Protein 2VPA (pdb70)

CATH classification: 2.30.110.10

Radius of gyration: 23.31 Å; Cα contacts (8 Å, |Δi|>4): 378; chains: 1; bounding box: 65×48×54 Å

Foldseek 3Di:
DVVLVVVVVVPPVPDDDDDDVVDDPDPPQWDDPVVVVVLQQPDFKKWKWFWDQDPVRDTDIDIDIFTWHDDVVQQWIKTWDPDDDDGGPDDDQKGKMKMKGKDWAAFADEPPVVLTDTWMKMKIFIFIKHWDDDPVQQVRVQVRVCSVVPPDHAVPNHNHQDPVNRVVITMMIGRTDDMIIGGDGDLHTDYDPSDDTDDPVRND

Secondary structure (DSSP, 8-state):
-HHHHHHHH--TTTS-----TTS---STTB--HHHHHHHHHH--EEEEEEEEE-TTS-EEEEEEEEE-EEETTTTEEEEE-----SSBSS-SSEEEEEEEEEEEEEEE--SSGGG-EEEEEEEEEEEEEEE--HHHHHHHHHHHHHHHSTT--BTTTBPPPPHHHHHT--EEEEEEEEEEEEEE--SS----TTSPPPPHHHH-

Sequence (204 aa):
SYYHHHHHHLSDFYDPRERDPSVSRRRPQNRQSDEEWIRELLLLRGTIARVATLWQGEDGAAFPFITPLAYAYRPEQGDLVYHTNVVGRLRAANNAGQQGHPATLEVSEIGQFLPSNSPLELSVQYYRSVMVFGTARVVLAGEDARAALTTLSERRVFPGLKVGETTRPISEDDLKRTSVYSLSSIDDRWSGKENWAEQAIQEEEDWPALGPEEWLG

Organism: Deinococcus radiodurans (strain ATCC 13939 / DSM 20539 / JCM 16871 / CCUG 27074 / LMG 4051 / NBRC 15346 / NCIMB 9279 / VKM B-1422 / R1) (NCBI:txid243230)

Solvent-accessible surface area: 14382 Å² total; per-residue (Å²): 73,154,170,89,101,75,122,143,134,151,112,133,167,178,79,138,186,168,148,80,109,98,96,50,199,117,100,150,61,110,31,33,97,108,49,4,86,81,0,1,53,123,15,58,91,0,108,9,28,17,78,10,86,18,194,127,44,55,51,94,79,51,127,26,81,17,33,0,1,14,29,48,172,108,25,5,0,0,5,80,24,96,74,94,22,210,116,71,27,62,96,72,186,18,13,76,6,42,0,44,3,38,45,115,17,127,164,16,27,11,24,24,96,166,62,99,53,43,20,49,52,29,0,98,0,58,8,63,0,104,86,17,79,33,125,92,3,50,53,0,18,33,44,7,33,48,77,36,122,119,67,37,104,36,45,156,83,49,156,91,26,43,96,93,25,20,165,144,36,35,2,16,0,0,48,40,98,147,57,31,0,83,46,70,83,34,164,101,6,121,56,73,148,41,165,104,90,42,27,123,136,142,94,108

InterPro domains:
  IPR012349 FMN-binding split barrel [G3DSA:2.30.110.10] (1-195)
  IPR024747 Pyridoxamine 5'-phosphate oxidase-related [PF12900] (25-173)

B-factor: mean 13.14, std 7.68, range [4.32, 51.97]

Nearest PDB structures (foldseek):
  2vpa-assembly1_A  TM=1.005E+00  e=1.121E-39  Deinococcus radiodurans
  2x1k-assembly1_A-2  TM=9.546E-01  e=5.172E-38  Deinococcus radiodurans
  2x1j-assembly1_A-2  TM=9.544E-01  e=9.975E-38  Deinococcus radiodurans
  4ybn-assembly1_B  TM=8.171E-01  e=4.650E-10  Mycolicibacterium smegmatis MC2 155
  2fur-assembly1_B  TM=8.266E-01  e=1.241E-08  Thermoplasma acidophilum

Structure (mmCIF, N/CA/C/O backbone):
data_2VPA
#
_entry.id   2VPA
#
_cell.length_a   100.037
_cell.length_b   38.951
_cell.length_c   59.897
_cell.angle_alpha   90.00
_cell.angle_beta   114.36
_cell.angle_gamma   90.00
#
_symmetry.space_group_name_H-M   'C 1 2 1'
#
loop_
_entity.id
_entity.type
_entity.pdbx_description
1 polymer 'NIMA-RELATED PROTEIN'
2 non-polymer 'ACETATE ION'
3 non-polymer 'PYRUVIC ACID'
4 water wa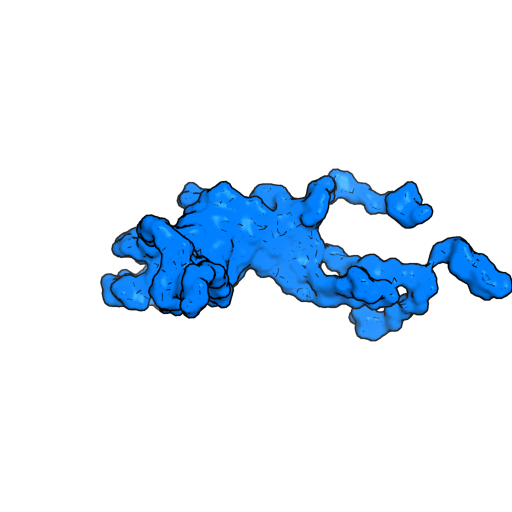ter
#
loop_
_atom_site.group_PDB
_atom_site.id
_atom_site.type_symbol
_atom_site.label_atom_id
_atom_site.label_alt_id
_atom_site.label_comp_id
_atom_site.label_asym_id
_atom_site.label_entity_id
_atom_site.label_seq_id
_atom_site.pdbx_PDB_ins_code
_atom_site.Cartn_x
_atom_site.Cartn_y
_atom_site.Cartn_z
_atom_site.occupancy
_atom_site.B_iso_or_equiv
_atom_site.auth_seq_id
_atom_site.auth_comp_id
_atom_site.auth_asym_id
_atom_site.auth_atom_id
_atom_site.pdbx_PDB_model_num
ATOM 1 N N . SER A 1 2 ? 33.756 28.954 -15.791 1.00 9.81 -19 SER A N 1
ATOM 2 C CA . SER A 1 2 ? 35.025 28.190 -15.610 1.00 9.58 -19 SER A CA 1
ATOM 3 C C . SER A 1 2 ? 36.121 28.779 -16.450 1.00 9.21 -19 SER A C 1
ATOM 4 O O . SER A 1 2 ? 35.852 29.343 -17.514 1.00 9.22 -19 SER A O 1
ATOM 7 N N . TYR A 1 3 ? 37.366 28.594 -16.006 1.00 8.31 -18 TYR A N 1
ATOM 8 C CA . TYR A 1 3 ? 38.517 28.976 -16.791 1.00 7.89 -18 TYR A CA 1
ATOM 9 C C . TYR A 1 3 ? 38.494 28.361 -18.187 1.00 8.86 -18 TYR A C 1
ATOM 10 O O . TYR A 1 3 ? 38.701 29.044 -19.176 1.00 8.42 -18 TYR A O 1
ATOM 19 N N . TYR A 1 4 ? 38.259 27.045 -18.270 1.00 9.24 -17 TYR A N 1
ATOM 20 C CA . TYR A 1 4 ? 38.380 26.393 -19.567 1.00 9.90 -17 TYR A CA 1
ATOM 21 C C . TYR A 1 4 ? 37.430 27.012 -20.572 1.00 10.86 -17 TYR A C 1
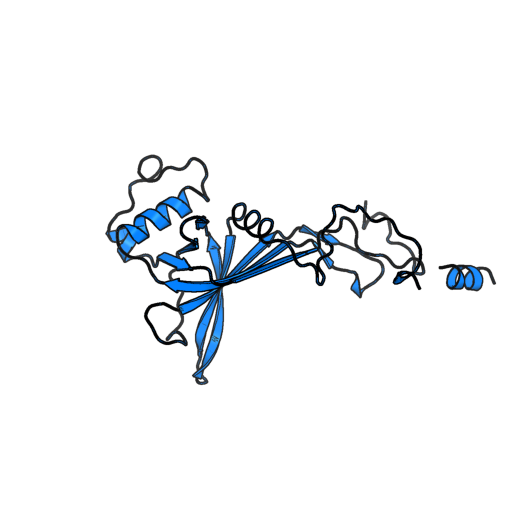ATOM 22 O O . TYR A 1 4 ? 37.797 27.303 -21.744 1.00 10.84 -17 TYR A O 1
ATOM 31 N N . HIS A 1 5 ? 36.182 27.234 -20.171 1.00 10.04 -16 HIS A N 1
ATOM 32 C CA . HIS A 1 5 ? 35.220 27.797 -21.102 1.00 10.25 -16 HIS A CA 1
ATOM 33 C C . HIS A 1 5 ? 35.584 29.242 -21.493 1.00 9.96 -16 HIS A C 1
ATOM 34 O O . HIS A 1 5 ? 35.520 29.656 -22.663 1.00 11.22 -16 HIS A O 1
ATOM 41 N N . HIS A 1 6 ? 35.937 30.031 -20.496 1.00 9.37 -15 HIS A N 1
ATOM 42 C CA . HIS A 1 6 ? 36.396 31.421 -20.694 1.00 9.57 -15 HIS A CA 1
ATOM 43 C C . HIS A 1 6 ? 37.572 31.510 -21.670 1.00 9.97 -15 HIS A C 1
ATOM 44 O O . HIS A 1 6 ? 37.567 32.334 -22.571 1.00 10.10 -15 HIS A O 1
ATOM 51 N N . HIS A 1 7 ? 38.583 30.667 -21.479 1.00 9.75 -14 HIS A N 1
ATOM 52 C CA . HIS A 1 7 ? 39.774 30.691 -22.310 1.00 10.47 -14 HIS A CA 1
ATOM 53 C C . HIS A 1 7 ? 39.456 30.252 -23.753 1.00 11.66 -14 HIS A C 1
ATOM 54 O O . HIS A 1 7 ? 39.915 30.872 -24.707 1.00 13.01 -14 HIS A O 1
ATOM 61 N N . HIS A 1 8 ? 38.602 29.263 -23.892 1.00 12.16 -13 HIS A N 1
ATOM 62 C CA . HIS A 1 8 ? 38.160 28.832 -25.214 1.00 14.04 -13 HIS A CA 1
ATOM 63 C C . HIS A 1 8 ? 37.414 29.949 -25.925 1.00 15.23 -13 HIS A C 1
ATOM 64 O O . HIS A 1 8 ? 37.640 30.188 -27.106 1.00 17.28 -13 HIS A O 1
ATOM 71 N N . HIS A 1 9 ? 36.615 30.727 -25.204 1.00 17.62 -12 HIS A N 1
ATOM 72 C CA . HIS A 1 9 ? 35.873 31.847 -25.798 1.00 17.71 -12 HIS A CA 1
ATOM 73 C C . HIS A 1 9 ? 36.820 32.949 -26.260 1.00 18.40 -12 HIS A C 1
ATOM 74 O O . HIS A 1 9 ? 36.656 33.541 -27.310 1.00 19.20 -12 HIS A O 1
ATOM 81 N N . HIS A 1 10 ? 37.811 33.269 -25.448 1.00 16.68 -11 HIS A N 1
ATOM 82 C CA . HIS A 1 10 ? 38.796 34.288 -25.830 1.00 17.69 -11 HIS A CA 1
ATOM 83 C C . HIS A 1 10 ? 39.686 33.860 -26.985 1.00 18.98 -11 HIS A C 1
ATOM 84 O O . HIS A 1 10 ? 40.082 34.703 -27.807 1.00 21.04 -11 HIS A O 1
ATOM 91 N N . LEU A 1 11 ? 39.986 32.562 -27.076 1.00 19.46 -10 LEU A N 1
ATOM 92 C CA . LEU A 1 11 ? 40.730 32.025 -28.237 1.00 20.47 -10 LEU A CA 1
ATOM 93 C C . LEU A 1 11 ? 39.872 32.062 -29.498 1.00 22.68 -10 LEU A C 1
ATOM 94 O O . LEU A 1 11 ? 38.619 32.005 -29.431 1.00 25.01 -10 LEU A O 1
ATOM 99 N N . SER A 1 23 ? 37.440 20.314 -10.549 1.00 26.07 2 SER A N 1
ATOM 100 C CA . SER A 1 23 ? 35.929 20.126 -10.395 1.00 25.72 2 SER A CA 1
ATOM 101 C C . SER A 1 23 ? 35.435 20.869 -9.132 1.00 26.05 2 SER A C 1
ATOM 102 O O . SER A 1 23 ? 36.120 20.945 -8.087 1.00 26.18 2 SER A O 1
ATOM 105 N N . ASP A 1 24 ? 34.277 21.504 -9.287 1.00 24.26 3 ASP A N 1
ATOM 106 C CA . ASP A 1 24 ? 33.777 22.476 -8.321 1.00 21.99 3 ASP A CA 1
ATOM 107 C C . ASP A 1 24 ? 33.595 21.850 -6.949 0.20 19.69 3 ASP A C 1
ATOM 108 O O . ASP A 1 24 ? 33.656 22.544 -5.938 0.50 17.87 3 ASP A O 1
ATOM 113 N N . PHE A 1 25 ? 33.393 20.534 -6.926 1.00 17.22 4 PHE A N 1
ATOM 114 C CA . PHE A 1 25 ? 33.057 19.839 -5.738 1.00 16.44 4 PHE A CA 1
ATOM 115 C C . PHE A 1 25 ? 34.278 19.949 -4.854 1.00 12.58 4 PHE A C 1
ATOM 116 O O . PHE A 1 25 ? 34.039 19.898 -3.694 0.75 13.85 4 PHE A O 1
ATOM 124 N N . TYR A 1 26 ? 35.526 19.986 -5.413 1.00 14.25 5 TYR A N 1
ATOM 125 C CA . TYR A 1 26 ? 36.793 19.965 -4.564 1.00 11.88 5 TYR A CA 1
ATOM 126 C C . TYR A 1 26 ? 37.465 21.314 -4.352 1.00 9.92 5 TYR A C 1
ATOM 127 O O . TYR A 1 26 ? 38.387 21.419 -3.558 1.00 9.49 5 TYR A O 1
ATOM 136 N N . ASP A 1 27 ? 36.984 22.336 -5.035 1.00 9.42 6 ASP A N 1
ATOM 137 C CA . ASP A 1 27 ? 37.568 23.666 -5.013 1.00 9.80 6 ASP A CA 1
ATOM 138 C C . ASP A 1 27 ? 36.946 24.500 -3.886 1.00 8.64 6 ASP A C 1
ATOM 139 O O . ASP A 1 27 ? 35.993 24.098 -3.233 1.00 8.63 6 ASP A O 1
ATOM 144 N N . PRO A 1 28 ? 37.517 25.674 -3.624 1.00 8.39 7 PRO A N 1
ATOM 145 C CA . PRO A 1 28 ? 37.080 26.436 -2.453 1.00 7.83 7 PRO A CA 1
ATOM 146 C C . PRO A 1 28 ? 35.622 26.814 -2.426 1.00 8.03 7 PRO A C 1
ATOM 147 O O . PRO A 1 28 ? 34.996 27.104 -3.442 1.00 9.98 7 PRO A O 1
ATOM 151 N N . ARG A 1 29 ? 35.056 26.787 -1.231 1.00 7.30 8 AR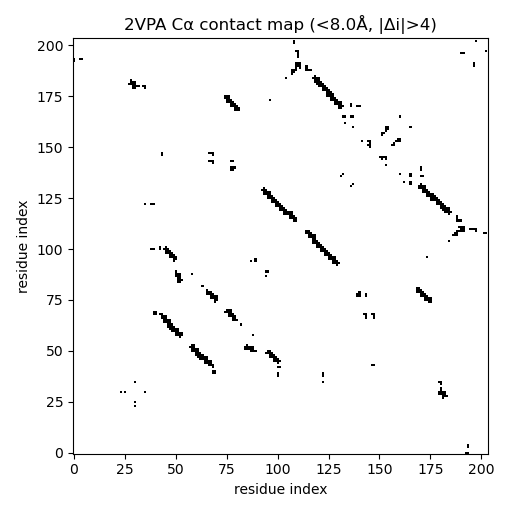G A N 1
ATOM 152 C CA . ARG A 1 29 ? 33.674 27.177 -0.953 1.00 8.52 8 ARG A CA 1
ATOM 153 C C . ARG A 1 29 ? 33.650 27.773 0.444 1.00 8.28 8 ARG A C 1
ATOM 154 O O . ARG A 1 29 ? 34.577 27.681 1.173 1.00 10.27 8 ARG A O 1
ATOM 162 N N . GLU A 1 30 ? 32.552 28.370 0.836 1.00 9.60 9 GLU A N 1
ATOM 163 C CA . GLU A 1 30 ? 32.282 28.796 2.212 1.00 9.68 9 GLU A CA 1
ATOM 164 C C . GLU A 1 30 ? 31.325 27.869 2.874 1.00 9.64 9 GLU A C 1
ATOM 165 O O . GLU A 1 30 ? 30.337 27.434 2.237 1.00 11.96 9 GLU A O 1
ATOM 171 N N . ARG A 1 31 ? 31.560 27.603 4.151 1.00 10.52 10 ARG A N 1
ATOM 172 C CA . ARG A 1 31 ? 30.694 26.702 4.945 1.00 11.60 10 ARG A CA 1
ATOM 173 C C . ARG A 1 31 ? 30.452 27.341 6.312 1.00 12.37 10 ARG A C 1
ATOM 174 O O . ARG A 1 31 ? 31.381 27.645 7.013 1.00 11.94 10 ARG A O 1
ATOM 182 N N . ASP A 1 32 ? 29.192 27.461 6.707 1.00 12.54 11 ASP A N 1
ATOM 183 C CA . ASP A 1 32 ? 28.789 27.908 8.051 1.00 12.16 11 ASP A CA 1
ATOM 184 C C . ASP A 1 32 ? 28.853 26.619 8.866 1.00 12.04 11 ASP A C 1
ATOM 185 O O . ASP A 1 32 ? 28.118 25.666 8.595 1.00 12.03 11 ASP A O 1
ATOM 190 N N . PRO A 1 33 ? 29.735 26.549 9.878 1.00 12.08 12 PRO A N 1
ATOM 191 C CA . PRO A 1 33 ? 29.926 25.295 10.635 1.00 13.30 12 PRO A CA 1
ATOM 192 C C . PRO A 1 33 ? 28.715 24.883 11.465 1.00 14.56 12 PRO A C 1
ATOM 193 O O . PRO A 1 33 ? 28.663 23.743 11.905 1.00 16.88 12 PRO A O 1
ATOM 197 N N . SER A 1 34 ? 27.708 25.737 11.592 1.00 14.25 13 SER A N 1
ATOM 198 C CA . SER A 1 34 ? 26.494 25.360 12.338 1.00 16.23 13 SER A CA 1
ATOM 199 C C . SER A 1 34 ? 25.431 24.724 11.466 1.00 17.18 13 SER A C 1
ATOM 200 O O . SER A 1 34 ? 24.444 24.217 12.005 1.00 19.74 13 SER A O 1
ATOM 203 N N . VAL A 1 35 ? 25.620 24.669 10.149 1.00 15.78 14 VAL A N 1
ATOM 204 C CA . VAL A 1 35 ? 24.635 24.051 9.237 1.00 16.87 14 VAL A CA 1
ATOM 205 C C . VAL A 1 35 ? 24.658 22.517 9.358 1.00 17.07 14 VAL A C 1
ATOM 206 O O . VAL A 1 35 ? 25.704 21.943 9.526 1.00 17.30 14 VAL A O 1
ATOM 210 N N . SER A 1 36 ? 23.486 21.872 9.243 1.00 17.12 15 SER A N 1
ATOM 211 C CA . SER A 1 36 ? 23.339 20.415 9.246 1.00 14.95 15 SER A CA 1
ATOM 212 C C . SER A 1 36 ? 24.317 19.772 8.263 1.00 14.22 15 SER A C 1
ATOM 213 O O . SER A 1 36 ? 24.387 20.169 7.128 1.00 15.11 15 SER A O 1
ATOM 216 N N A ARG A 1 37 ? 25.052 18.757 8.705 0.50 14.40 16 ARG A N 1
ATOM 217 N N B ARG A 1 37 ? 25.022 18.760 8.760 0.50 14.13 16 ARG A N 1
ATOM 218 C CA A ARG A 1 37 ? 25.905 17.961 7.821 0.50 14.12 16 ARG A CA 1
ATOM 219 C CA B ARG A 1 37 ? 25.922 17.921 7.996 0.50 13.62 16 ARG A CA 1
ATOM 220 C C A ARG A 1 37 ? 25.242 16.658 7.372 0.50 13.12 16 ARG A C 1
ATOM 221 C C B ARG A 1 37 ? 25.304 16.597 7.576 0.50 13.05 16 ARG A C 1
ATOM 222 O O A ARG A 1 37 ? 25.838 15.902 6.591 0.50 13.10 16 ARG A O 1
ATOM 223 O O B ARG A 1 37 ? 26.004 15.752 7.043 0.50 13.61 16 ARG A O 1
ATOM 238 N N . ARG A 1 38 ? 24.006 16.417 7.813 1.00 12.09 17 ARG A N 1
ATOM 239 C CA . ARG A 1 38 ? 23.322 15.203 7.418 1.00 11.67 17 ARG A CA 1
ATOM 240 C C . ARG A 1 38 ? 23.195 15.086 5.909 1.00 11.45 17 ARG A C 1
ATOM 241 O O . ARG A 1 38 ? 22.841 16.051 5.247 1.00 11.97 17 ARG A O 1
ATOM 249 N N . PRO A 1 39 ? 23.434 13.886 5.348 1.00 11.85 18 PRO A N 1
ATOM 250 C CA . PRO A 1 39 ? 23.240 13.696 3.926 1.00 12.46 18 PRO A CA 1
ATOM 251 C C . PRO A 1 39 ? 21.783 13.738 3.491 1.00 11.47 18 PRO A C 1
ATOM 252 O O . PRO A 1 39 ? 20.855 13.588 4.297 1.00 10.64 18 PRO A O 1
ATOM 256 N N . GLN A 1 40 ? 21.592 13.847 2.195 1.00 12.47 19 GLN A N 1
ATOM 257 C CA . GLN A 1 40 ? 20.279 13.620 1.534 1.00 13.36 19 GLN A CA 1
ATOM 258 C C . GLN A 1 40 ? 19.197 14.524 2.083 1.00 12.57 19 GLN A C 1
ATOM 259 O O . GLN A 1 40 ? 18.028 14.139 2.129 1.00 13.04 19 GLN A O 1
ATOM 265 N N . ASN A 1 41 ? 19.615 15.739 2.456 1.00 11.78 20 ASN A N 1
ATOM 266 C CA . ASN A 1 41 ? 18.705 16.795 2.905 1.00 12.40 20 ASN A CA 1
ATOM 267 C C . ASN A 1 41 ? 18.004 16.503 4.239 1.00 10.95 20 ASN A C 1
ATOM 268 O O . ASN A 1 41 ? 17.096 17.205 4.619 1.00 10.14 20 ASN A O 1
ATOM 273 N N . ARG A 1 42 ? 18.495 15.523 4.969 1.00 10.52 21 ARG A N 1
ATOM 274 C CA . ARG A 1 42 ? 17.788 15.052 6.143 1.00 9.74 21 ARG A CA 1
ATOM 275 C C . ARG A 1 42 ? 17.951 16.009 7.298 1.00 9.25 21 ARG A C 1
ATOM 276 O O . ARG A 1 42 ? 18.945 16.715 7.388 1.00 9.56 21 ARG A O 1
ATOM 284 N N . GLN A 1 43 ? 16.941 16.048 8.170 1.00 10.59 22 GLN A N 1
ATOM 285 C CA . GLN A 1 43 ? 16.860 16.974 9.288 1.00 10.01 22 GLN A CA 1
ATOM 286 C C . GLN A 1 43 ? 16.759 16.245 10.630 1.00 10.21 22 GLN A C 1
ATOM 287 O O . GLN A 1 43 ? 16.479 15.053 10.695 1.00 10.50 22 GLN A O 1
ATOM 293 N N . SER A 1 44 ? 17.028 16.984 11.705 1.00 10.05 23 SER A N 1
ATOM 294 C CA . SER A 1 44 ? 16.986 16.472 13.062 1.00 10.02 23 SER A CA 1
ATOM 295 C C . SER A 1 44 ? 15.577 16.201 13.557 1.00 9.14 23 SER A C 1
ATOM 296 O O . SER A 1 44 ? 14.590 16.690 13.015 1.00 8.98 23 SER A O 1
ATOM 299 N N . ASP A 1 45 ? 15.496 15.366 14.599 1.00 9.39 24 ASP A N 1
ATOM 300 C CA . ASP A 1 45 ? 14.220 15.109 15.255 1.00 8.55 24 ASP A CA 1
ATOM 301 C C . ASP A 1 45 ? 13.571 16.342 15.840 1.00 8.03 24 ASP A C 1
ATOM 302 O O . ASP A 1 45 ? 12.366 16.494 15.740 1.00 7.78 24 ASP A O 1
ATOM 307 N N A GLU A 1 46 ? 14.364 17.249 16.405 0.50 8.26 25 GLU A N 1
ATOM 308 N N B GLU A 1 46 ? 14.358 17.244 16.433 0.50 8.29 25 GLU A N 1
ATOM 309 C CA A GLU A 1 46 ? 13.812 18.470 16.935 0.50 8.40 25 GLU A CA 1
ATOM 310 C CA B GLU A 1 46 ? 13.818 18.499 16.936 0.50 8.74 25 GLU A CA 1
ATOM 311 C C A GLU A 1 46 ? 13.232 19.357 15.817 0.50 8.54 25 GLU A C 1
ATOM 312 C C B GLU A 1 46 ? 13.217 19.342 15.807 0.50 8.73 25 GLU A C 1
ATOM 313 O O A GLU A 1 46 ? 12.182 20.002 15.993 0.50 8.75 25 GLU A O 1
ATOM 314 O O B GLU A 1 46 ? 12.143 19.946 15.966 0.50 8.79 25 GLU A O 1
ATOM 325 N N . TRP A 1 47 ? 13.897 19.393 14.660 1.00 8.75 26 TRP A N 1
ATOM 326 C CA . TRP A 1 47 ? 13.387 20.134 13.505 1.00 8.63 26 TRP A CA 1
ATOM 327 C C . TRP A 1 47 ? 12.040 19.604 13.058 1.00 7.26 26 TRP A C 1
ATOM 328 O O . TRP A 1 47 ? 11.126 20.343 12.703 1.00 7.68 26 TRP A O 1
ATOM 339 N N . ILE A 1 48 ? 11.923 18.297 13.072 1.00 7.05 27 ILE A N 1
ATOM 340 C CA . ILE A 1 48 ? 10.688 17.599 12.680 1.00 7.11 27 ILE A CA 1
ATOM 341 C C . ILE A 1 48 ? 9.538 17.921 13.641 1.00 7.42 27 ILE A C 1
ATOM 342 O O . ILE A 1 48 ? 8.453 18.337 13.214 1.00 7.18 27 ILE A O 1
ATOM 347 N N . ARG A 1 49 ? 9.827 17.842 14.928 1.00 7.00 28 ARG A N 1
ATOM 348 C CA . ARG A 1 49 ? 8.860 18.248 15.963 1.00 7.63 28 ARG A CA 1
ATOM 349 C C . ARG A 1 49 ? 8.353 19.654 15.685 1.00 8.00 28 ARG A C 1
ATOM 350 O O . ARG A 1 49 ? 7.150 19.918 15.718 1.00 8.14 28 ARG A O 1
ATOM 358 N N . GLU A 1 50 ? 9.275 20.586 15.392 1.00 7.97 29 GLU A N 1
ATOM 359 C CA . GLU A 1 50 ? 8.898 21.943 15.244 1.00 7.99 29 GLU A CA 1
ATOM 360 C C . GLU A 1 50 ? 8.026 22.159 14.000 1.00 7.90 29 GLU A C 1
ATOM 361 O O . GLU A 1 50 ? 7.054 22.904 14.023 1.00 8.34 29 GLU A O 1
ATOM 367 N N A LEU A 1 51 ? 8.397 21.518 12.908 0.50 7.12 30 LEU A N 1
ATOM 368 N N B LEU A 1 51 ? 8.388 21.504 12.893 0.50 7.73 30 LEU A N 1
ATOM 369 C CA A LEU A 1 51 ? 7.586 21.637 11.707 0.50 6.94 30 LEU A CA 1
ATOM 370 C CA B LEU A 1 51 ? 7.579 21.565 11.643 0.50 7.76 30 LEU A CA 1
ATOM 371 C C A LEU A 1 51 ? 6.171 21.093 11.950 0.50 6.18 30 LEU A C 1
ATOM 372 C C B LEU A 1 51 ? 6.157 21.028 11.859 0.50 6.61 30 LEU A C 1
ATOM 373 O O A LEU A 1 51 ? 5.195 21.756 11.617 0.50 5.62 30 LEU A O 1
ATOM 374 O O B LEU A 1 51 ? 5.161 21.577 11.352 0.50 7.22 30 LEU A O 1
ATOM 383 N N . LEU A 1 52 ? 6.048 19.934 12.622 1.00 6.41 31 LEU A N 1
ATOM 384 C CA . LEU A 1 52 ? 4.753 19.363 12.912 1.00 6.21 31 LEU A CA 1
ATOM 385 C C . LEU A 1 52 ? 3.922 20.233 13.831 1.00 6.48 31 LEU A C 1
ATOM 386 O O . LEU A 1 52 ? 2.717 20.323 13.672 1.00 6.09 31 LEU A O 1
ATOM 391 N N . LEU A 1 53 ? 4.558 20.879 14.791 1.00 6.80 32 LEU A N 1
ATOM 392 C CA . LEU A 1 53 ? 3.815 21.766 15.687 1.00 7.29 32 LEU A CA 1
ATOM 393 C C . LEU A 1 53 ? 3.319 23.006 14.985 1.00 8.32 32 LEU A C 1
ATOM 394 O O . LEU A 1 53 ? 2.268 23.530 15.340 1.00 10.14 32 LEU A O 1
ATOM 399 N N . ARG A 1 54 ? 4.003 23.489 13.952 1.00 9.14 33 ARG A N 1
ATOM 400 C CA . ARG A 1 54 ? 3.563 24.709 13.312 1.00 9.73 33 ARG A CA 1
ATOM 401 C C . ARG A 1 54 ? 2.650 24.513 12.127 1.00 7.98 33 ARG A C 1
ATOM 402 O O . ARG A 1 54 ? 1.942 25.432 11.783 1.00 8.92 33 ARG A O 1
ATOM 410 N N . GLY A 1 55 ? 2.569 23.314 11.555 1.00 7.42 34 GLY A N 1
ATOM 411 C CA . GLY A 1 55 ? 1.654 23.040 10.436 1.00 6.82 34 GLY A CA 1
ATOM 412 C C . GLY A 1 55 ? 0.222 22.888 10.930 1.00 7.31 34 GLY A C 1
ATOM 413 O O . GLY A 1 55 ? -0.018 22.646 12.103 1.00 7.30 34 GLY A O 1
ATOM 414 N N . THR A 1 56 ? -0.697 22.943 9.983 1.00 6.32 35 THR A N 1
ATOM 415 C CA . THR A 1 56 ? -2.097 22.746 10.215 1.00 6.88 35 THR A CA 1
ATOM 416 C C . THR A 1 56 ? -2.787 21.878 9.190 1.00 5.84 35 THR A C 1
ATOM 417 O O . THR A 1 56 ? -3.899 21.415 9.466 1.00 6.11 35 THR A O 1
ATOM 421 N N . ILE A 1 57 ? -2.161 21.625 8.019 1.00 5.74 36 ILE A N 1
ATOM 422 C CA . ILE A 1 57 ? -2.668 20.741 6.998 1.00 5.59 36 ILE A CA 1
ATOM 423 C C . ILE A 1 57 ? -1.689 19.607 6.758 1.00 5.73 36 ILE A C 1
ATOM 424 O O . ILE A 1 57 ? -0.485 19.813 6.702 1.00 5.97 36 ILE A O 1
ATOM 429 N N . ALA A 1 58 ? -2.241 18.403 6.641 1.00 5.00 37 ALA A N 1
ATOM 430 C CA . ALA A 1 58 ? -1.470 17.195 6.313 1.00 5.25 37 ALA A CA 1
ATOM 431 C C . ALA A 1 58 ? -2.136 16.451 5.209 1.00 5.35 37 ALA A C 1
ATOM 432 O O . ALA A 1 58 ? -3.280 16.677 4.921 1.00 6.16 37 ALA A O 1
ATOM 434 N N . ARG A 1 59 ? -1.386 15.529 4.615 1.00 5.39 38 ARG A N 1
ATOM 435 C CA . ARG A 1 59 ? -1.973 14.513 3.760 1.00 5.46 38 ARG A CA 1
ATOM 436 C C . ARG A 1 59 ? -1.753 13.171 4.383 1.00 5.51 38 ARG A C 1
ATOM 437 O O . ARG A 1 59 ? -0.643 12.862 4.842 1.00 6.13 38 ARG A O 1
ATOM 445 N N . VAL A 1 60 ? -2.810 12.365 4.456 1.00 5.29 39 VAL A N 1
ATOM 446 C CA . VAL A 1 60 ? -2.731 11.055 5.017 1.00 5.82 39 VAL A CA 1
ATOM 447 C C . VAL A 1 60 ? -2.938 10.001 3.933 1.00 6.01 39 VAL A C 1
ATOM 448 O O . VAL A 1 60 ? -3.866 10.095 3.133 1.00 6.17 39 VAL A O 1
ATOM 452 N N . ALA A 1 61 ? -2.076 9.005 3.912 1.00 6.10 40 ALA A N 1
ATOM 453 C CA . ALA A 1 61 ? -2.181 7.850 2.990 1.00 6.01 40 ALA A CA 1
ATOM 454 C C . ALA A 1 61 ? -2.438 6.597 3.821 1.00 6.52 40 ALA A C 1
ATOM 455 O O . ALA A 1 61 ? -1.675 6.268 4.739 1.00 7.14 40 ALA A O 1
ATOM 457 N N . THR A 1 62 ? -3.490 5.892 3.428 1.00 6.66 41 THR A N 1
ATOM 458 C CA . THR A 1 62 ? -3.872 4.609 4.013 1.00 7.18 41 THR A CA 1
ATOM 459 C C . THR A 1 62 ? -4.196 3.683 2.847 1.00 7.00 41 THR A C 1
ATOM 460 O O . THR A 1 62 ? -4.471 4.131 1.736 1.00 6.84 41 THR A O 1
ATOM 464 N N . LEU A 1 63 ? -4.131 2.379 3.122 1.00 6.25 42 LEU A N 1
ATOM 465 C CA . LEU A 1 63 ? -4.269 1.363 2.097 1.00 6.30 42 LEU A CA 1
ATOM 466 C C . LEU A 1 63 ? -5.635 0.700 2.097 1.00 6.10 42 LEU A C 1
ATOM 467 O O . LEU A 1 63 ? -6.185 0.309 3.136 1.00 7.11 42 LEU A O 1
ATOM 472 N N . TRP A 1 64 ? -6.157 0.558 0.875 1.00 6.14 43 TRP A N 1
ATOM 473 C CA . TRP A 1 64 ? -7.463 0.002 0.609 1.00 6.23 43 TRP A CA 1
ATOM 474 C C . TRP A 1 64 ? -7.293 -1.148 -0.389 1.00 6.19 43 TRP A C 1
ATOM 475 O O . TRP A 1 64 ? -6.439 -1.110 -1.233 1.00 6.97 43 TRP A O 1
ATOM 486 N N . GLN A 1 65 ? -8.147 -2.143 -0.278 1.00 7.10 44 GLN A N 1
ATOM 487 C CA . GLN A 1 65 ? -8.115 -3.248 -1.213 1.00 8.22 44 GLN A CA 1
ATOM 488 C C . GLN A 1 65 ? -8.801 -2.888 -2.505 1.00 7.97 44 GLN A C 1
ATOM 489 O O . GLN A 1 65 ? -9.927 -2.419 -2.479 1.00 10.67 44 GLN A O 1
ATOM 495 N N . GLY A 1 66 ? -8.124 -3.016 -3.623 1.00 8.39 45 GLY A N 1
ATOM 496 C CA . GLY A 1 66 ? -8.718 -2.665 -4.898 1.00 10.11 45 GLY A CA 1
ATOM 497 C C . GLY A 1 66 ? -9.249 -3.855 -5.646 1.00 12.07 45 GLY A C 1
ATOM 498 O O . GLY A 1 66 ? -9.292 -4.977 -5.163 1.00 11.68 45 GLY A O 1
ATOM 499 N N . GLU A 1 67 ? -9.681 -3.545 -6.855 1.00 14.72 46 GLU A N 1
ATOM 500 C CA . GLU A 1 67 ? -10.453 -4.465 -7.672 1.00 17.17 46 GLU A CA 1
ATOM 501 C C . GLU A 1 67 ? -9.672 -5.727 -7.948 1.00 18.01 46 GLU A C 1
ATOM 502 O O . GLU A 1 67 ? -10.278 -6.820 -7.984 1.00 19.34 46 GLU A O 1
ATOM 508 N N . ASP A 1 68 ? -8.379 -5.590 -8.196 1.00 17.99 47 ASP A N 1
ATOM 509 C CA . ASP A 1 68 ? -7.463 -6.706 -8.447 1.00 19.55 47 ASP A CA 1
ATOM 510 C C . ASP A 1 68 ? -6.954 -7.340 -7.173 1.00 19.17 47 ASP A C 1
ATOM 511 O O . ASP A 1 68 ? -6.073 -8.207 -7.267 1.00 21.64 47 ASP A O 1
ATOM 516 N N . GLY A 1 69 ? -7.481 -6.924 -6.001 1.00 17.24 48 GLY A N 1
ATOM 517 C CA . GLY A 1 69 ? -7.112 -7.520 -4.706 1.00 16.37 48 GLY A CA 1
ATOM 518 C C . GLY A 1 69 ? -5.896 -6.843 -4.100 1.00 13.63 48 GLY A C 1
ATOM 519 O O . GLY A 1 69 ? -5.616 -7.035 -2.903 1.00 15.15 48 GLY A O 1
ATOM 520 N N . ALA A 1 70 ? -5.166 -6.038 -4.867 1.00 14.26 49 ALA A N 1
ATOM 521 C CA . ALA A 1 70 ? -3.930 -5.461 -4.370 1.00 13.49 49 ALA A CA 1
ATOM 522 C C . ALA A 1 70 ? -4.284 -4.204 -3.577 1.00 10.53 49 ALA A C 1
ATOM 523 O O . ALA A 1 70 ? -5.221 -3.456 -3.878 1.00 10.90 49 ALA A O 1
ATOM 525 N N . ALA A 1 71 ? -3.529 -4.000 -2.529 1.00 10.55 50 ALA A N 1
ATOM 526 C CA . ALA A 1 71 ? -3.626 -2.790 -1.714 1.00 9.08 50 ALA A CA 1
ATOM 527 C C . ALA A 1 71 ? -3.199 -1.595 -2.570 1.00 8.90 50 ALA A C 1
ATOM 528 O O . ALA A 1 71 ? -2.221 -1.689 -3.338 1.00 8.90 50 ALA A O 1
ATOM 530 N N . PHE A 1 72 ? -3.894 -0.479 -2.418 1.00 7.45 51 PHE A N 1
ATOM 531 C CA . PHE A 1 72 ? -3.458 0.762 -3.054 1.00 6.71 51 PHE A CA 1
ATOM 532 C C . PHE A 1 72 ? -3.765 1.922 -2.139 1.00 6.80 51 PHE A C 1
ATOM 533 O O . PHE A 1 72 ? -4.656 1.828 -1.304 1.00 6.59 51 PHE A O 1
ATOM 541 N N . PRO A 1 73 ? -2.950 3.005 -2.206 1.00 6.35 52 PRO A N 1
ATOM 542 C CA . PRO A 1 73 ? -3.163 4.147 -1.288 1.00 6.51 52 PRO A CA 1
ATOM 543 C C . PRO A 1 73 ? -4.127 5.204 -1.770 1.00 5.77 52 PRO A C 1
ATOM 544 O O . PRO A 1 73 ? -4.153 5.552 -2.929 1.00 7.15 52 PRO A O 1
ATOM 548 N N . PHE A 1 74 ? -4.892 5.720 -0.809 1.00 5.90 53 PHE A N 1
ATOM 549 C CA . PHE A 1 74 ? -5.552 7.005 -0.969 1.00 5.96 53 PHE A CA 1
ATOM 550 C C . PHE A 1 74 ? -4.624 8.114 -0.439 1.00 5.59 53 PHE A C 1
ATOM 551 O O . PHE A 1 74 ? -3.730 7.817 0.329 1.00 6.86 53 PHE A O 1
ATOM 559 N N . ILE A 1 75 ? -4.876 9.343 -0.840 1.00 5.53 54 ILE A N 1
ATOM 560 C CA . ILE A 1 75 ? -4.187 10.501 -0.275 1.00 4.88 54 ILE A CA 1
ATOM 561 C C . ILE A 1 75 ? -5.269 11.540 -0.003 1.00 5.64 54 ILE A C 1
ATOM 562 O O . ILE A 1 75 ? -5.893 12.036 -0.954 1.00 6.01 54 ILE A O 1
ATOM 567 N N . THR A 1 76 ? -5.453 11.923 1.262 1.00 5.93 55 THR A N 1
ATOM 568 C CA . THR A 1 76 ? -6.522 12.877 1.665 1.00 6.86 55 THR A CA 1
ATOM 569 C C . THR A 1 76 ? -5.862 14.026 2.385 1.00 5.50 55 THR A C 1
ATOM 570 O O . THR A 1 76 ? -5.211 13.797 3.414 1.00 6.25 55 THR A O 1
ATOM 574 N N . PRO A 1 77 ? -6.046 15.283 1.939 1.00 5.92 56 PRO A N 1
ATOM 575 C CA . PRO A 1 77 ? -5.586 16.439 2.675 1.00 6.50 56 PRO A CA 1
ATOM 576 C C . PRO A 1 77 ? -6.604 16.802 3.770 1.00 6.72 56 PRO A C 1
ATOM 577 O O . PRO A 1 77 ? -7.826 16.725 3.525 1.00 7.55 56 PRO A O 1
ATOM 581 N N . LEU A 1 78 ? -6.133 17.198 4.957 1.00 6.12 57 LEU A N 1
ATOM 582 C CA . LEU A 1 78 ? -7.013 17.417 6.097 1.00 6.77 57 LEU A CA 1
ATOM 583 C C . LEU A 1 78 ? -6.300 18.250 7.103 1.00 5.51 57 LEU A C 1
ATOM 584 O O . LEU A 1 78 ? -5.081 18.392 7.093 1.00 6.08 57 LEU A O 1
ATOM 589 N N . ALA A 1 79 ? -7.077 18.834 8.006 1.00 5.95 58 ALA A N 1
ATOM 590 C CA . ALA A 1 79 ? -6.489 19.488 9.177 1.00 6.50 58 ALA A CA 1
ATOM 591 C C . ALA A 1 79 ? -5.989 18.449 10.177 1.00 5.13 58 ALA A C 1
ATOM 592 O O . ALA A 1 79 ? -6.519 17.386 10.270 1.00 6.10 58 ALA A O 1
ATOM 594 N N . TYR A 1 80 ? -4.924 18.795 10.890 1.00 5.23 59 TYR A N 1
ATOM 595 C CA . TYR A 1 80 ? -4.411 17.906 11.890 1.00 5.46 59 TYR A CA 1
ATOM 596 C C . TYR A 1 80 ? -3.842 18.701 13.076 1.00 6.12 59 TYR A C 1
ATOM 597 O O . TYR A 1 80 ? -3.595 19.871 12.974 1.00 5.96 59 TYR A O 1
ATOM 606 N N . ALA A 1 81 ? -3.565 17.987 14.189 1.00 5.28 60 ALA A N 1
ATOM 607 C CA . ALA A 1 81 ? -2.759 18.494 15.264 1.00 4.94 60 ALA A CA 1
ATOM 608 C C . ALA A 1 81 ? -1.850 17.436 15.822 1.00 5.87 60 ALA A C 1
ATOM 609 O O . ALA A 1 81 ? -2.255 16.292 16.012 1.00 6.36 60 ALA A O 1
ATOM 611 N N . TYR A 1 82 ? -0.589 17.825 16.032 1.00 6.04 61 TYR A N 1
ATOM 612 C CA . TYR A 1 82 ? 0.390 16.982 16.725 1.00 6.12 61 TYR A CA 1
ATOM 613 C C . TYR A 1 82 ? 0.275 17.120 18.223 1.00 5.65 61 TYR A C 1
ATOM 614 O O . TYR A 1 82 ? 0.280 18.233 18.721 1.00 7.26 61 TYR A O 1
ATOM 623 N N . ARG A 1 83 ? 0.150 15.996 18.907 1.00 5.90 62 ARG A N 1
ATOM 624 C CA . ARG A 1 83 ? 0.079 15.984 20.393 1.00 5.74 62 ARG A CA 1
ATOM 625 C C . ARG A 1 83 ? 1.355 15.258 20.868 1.00 6.02 62 ARG A C 1
ATOM 626 O O . ARG A 1 83 ? 1.451 14.036 20.940 1.00 6.35 62 ARG A O 1
ATOM 634 N N . PRO A 1 84 ? 2.401 16.027 21.136 1.00 6.89 63 PRO A N 1
ATOM 635 C CA . PRO A 1 84 ? 3.698 15.392 21.415 1.00 7.20 63 PRO A CA 1
ATOM 636 C C . PRO A 1 84 ? 3.763 14.485 22.633 1.00 8.25 63 PRO A C 1
ATOM 637 O O . PRO A 1 84 ? 4.463 13.464 22.634 1.00 8.27 63 PRO A O 1
ATOM 641 N N . GLU A 1 85 ? 3.059 14.842 23.696 1.00 8.45 64 GLU A N 1
ATOM 642 C CA . GLU A 1 85 ? 3.117 14.002 24.905 1.00 9.20 64 GLU A CA 1
ATOM 643 C C . GLU A 1 85 ? 2.505 12.658 24.660 1.00 9.39 64 GLU A C 1
ATOM 644 O O . GLU A 1 85 ? 3.074 11.614 25.013 1.00 10.00 64 GLU A O 1
ATOM 650 N N . GLN A 1 86 ? 1.330 12.644 24.044 1.00 8.03 65 GLN A N 1
ATOM 651 C CA . GLN A 1 86 ? 0.638 11.401 23.711 1.00 7.98 65 GLN A CA 1
ATOM 652 C C . GLN A 1 86 ? 1.377 10.633 22.620 1.00 8.27 65 GLN A C 1
ATOM 653 O O . GLN A 1 86 ? 1.177 9.429 22.473 1.00 10.12 65 GLN A O 1
ATOM 659 N N . GLY A 1 87 ? 2.170 11.296 21.813 1.00 7.51 66 GLY A N 1
ATOM 660 C CA . GLY A 1 87 ? 2.892 10.639 20.735 1.00 7.67 66 GLY A CA 1
ATOM 661 C C . GLY A 1 87 ? 2.048 10.342 19.537 1.00 7.33 66 GLY A C 1
ATOM 662 O O . GLY A 1 87 ? 2.249 9.314 18.867 1.00 8.24 66 GLY A O 1
ATOM 663 N N . ASP A 1 88 ? 1.111 11.238 19.244 1.00 6.63 67 ASP A N 1
ATOM 664 C CA . ASP A 1 88 ? 0.187 11.008 18.127 1.00 6.19 67 ASP A CA 1
ATOM 665 C C . ASP A 1 88 ? -0.127 12.282 17.390 1.00 6.01 67 ASP A C 1
ATOM 666 O O . ASP A 1 88 ? 0.262 13.372 17.783 1.00 6.37 67 ASP A O 1
ATOM 671 N N . LEU A 1 89 ? -0.816 12.102 16.263 1.00 5.85 68 LEU A N 1
ATOM 672 C CA . LEU A 1 89 ? -1.448 13.173 15.526 1.00 6.04 68 LEU A CA 1
ATOM 673 C C . LEU A 1 89 ? -2.906 12.844 15.420 1.00 6.53 68 LEU A C 1
ATOM 674 O O . LEU A 1 89 ? -3.283 11.688 15.224 1.00 7.69 68 LEU A O 1
ATOM 679 N N . VAL A 1 90 ? -3.753 13.837 15.517 1.00 5.27 69 VAL A N 1
ATOM 680 C CA . VAL A 1 90 ? -5.190 13.659 15.416 1.00 5.53 69 VAL A CA 1
ATOM 681 C C . VAL A 1 90 ? -5.760 14.405 14.220 1.00 5.54 69 VAL A C 1
ATOM 682 O O . VAL A 1 90 ? -5.272 15.439 13.802 1.00 5.86 69 VAL A O 1
ATOM 686 N N . TYR A 1 91 ? -6.836 13.838 13.677 1.00 5.72 70 TYR A N 1
ATOM 687 C CA . TYR A 1 91 ? -7.516 14.358 12.497 1.00 5.83 70 TYR A CA 1
ATOM 688 C C . TYR A 1 91 ? -8.855 13.670 12.416 1.00 5.57 70 TYR A C 1
ATOM 689 O O . TYR A 1 91 ? -9.091 12.664 13.098 1.00 5.84 70 TYR A O 1
ATOM 698 N N . HIS A 1 92 ? -9.723 14.184 11.564 1.00 5.75 71 HIS A N 1
ATOM 699 C CA . HIS A 1 92 ? -10.997 13.507 11.329 1.00 5.81 71 HIS A CA 1
ATOM 700 C C . HIS A 1 92 ? -11.270 13.521 9.833 1.00 7.04 71 HIS A C 1
ATOM 701 O O . HIS A 1 92 ? -10.942 14.457 9.146 1.00 7.54 71 HIS A O 1
ATOM 708 N N . THR A 1 93 ? -11.872 12.438 9.331 1.00 6.91 72 THR A N 1
ATOM 709 C CA . THR A 1 93 ? -12.287 12.352 7.960 1.00 7.43 72 THR A CA 1
ATOM 710 C C . THR A 1 93 ? -13.242 11.192 7.839 1.00 7.19 72 THR A C 1
ATOM 711 O O . THR A 1 93 ? -13.016 10.154 8.433 1.00 7.30 72 THR A O 1
ATOM 715 N N . ASN A 1 94 ? -14.266 11.349 7.010 1.00 7.02 73 ASN A N 1
ATOM 716 C CA . ASN A 1 94 ? -15.217 10.275 6.707 1.00 7.08 73 ASN A CA 1
ATOM 717 C C . ASN A 1 94 ? -14.942 9.607 5.326 1.00 6.11 73 ASN A C 1
ATOM 718 O O . ASN A 1 94 ? -15.749 8.842 4.871 1.00 6.61 73 ASN A O 1
ATOM 723 N N . VAL A 1 95 ? -13.767 9.844 4.772 1.00 5.93 74 VAL A N 1
ATOM 724 C CA . VAL A 1 95 ? -13.363 9.220 3.536 1.00 6.08 74 VAL A CA 1
ATOM 725 C C . VAL A 1 95 ? -13.034 7.774 3.794 1.00 8.01 74 VAL A C 1
ATOM 726 O O . VAL A 1 95 ? -12.307 7.442 4.752 1.00 8.51 74 VAL A O 1
ATOM 730 N N . VAL A 1 96 ? -13.560 6.879 2.946 1.00 6.24 75 VAL A N 1
ATOM 731 C CA . VAL A 1 96 ? -13.238 5.461 3.038 1.00 6.48 75 VAL A CA 1
ATOM 732 C C . VAL A 1 96 ? -13.221 4.909 1.615 1.00 6.84 75 VAL A C 1
ATOM 733 O O . VAL A 1 96 ? -13.684 5.532 0.679 1.00 6.99 75 VAL A O 1
ATOM 737 N N . GLY A 1 97 ? -12.635 3.714 1.519 1.00 6.99 76 GLY A N 1
ATOM 738 C CA . GLY A 1 97 ? -12.759 2.857 0.319 1.00 8.06 76 GLY A CA 1
ATOM 739 C C . GLY A 1 97 ? -13.706 1.739 0.630 1.00 8.83 76 GLY A C 1
ATOM 740 O O . GLY A 1 97 ? -14.709 1.961 1.316 1.00 10.40 76 GLY A O 1
ATOM 741 N N . ARG A 1 98 ? -13.438 0.538 0.142 1.00 9.70 77 ARG A N 1
ATOM 742 C CA . ARG A 1 98 ? -14.327 -0.593 0.405 1.00 10.27 77 ARG A CA 1
ATOM 743 C C . ARG A 1 98 ? -13.843 -1.309 1.673 1.00 10.59 77 ARG A C 1
ATOM 744 O O . ARG A 1 98 ? -14.286 -0.972 2.779 1.00 14.32 77 ARG A O 1
ATOM 752 N N . LEU A 1 99 ? -12.815 -2.136 1.589 1.00 9.80 78 LEU A N 1
ATOM 753 C CA . LEU A 1 99 ? -12.166 -2.717 2.741 1.00 8.91 78 LEU A CA 1
ATOM 754 C C . LEU A 1 99 ? -10.768 -2.198 2.855 1.00 8.51 78 LEU A C 1
ATOM 755 O O . LEU A 1 99 ? -10.049 -2.095 1.832 1.00 7.90 78 LEU A O 1
ATOM 760 N N . ARG A 1 100 ? -10.342 -1.925 4.075 1.00 7.91 79 ARG A N 1
ATOM 761 C CA . ARG A 1 100 ? -8.942 -1.625 4.306 1.00 8.55 79 ARG A CA 1
ATOM 762 C C . ARG A 1 100 ? -8.072 -2.815 4.062 1.00 9.26 79 ARG A C 1
ATOM 763 O O . ARG A 1 100 ? -8.501 -3.983 4.249 1.00 10.95 79 ARG A O 1
ATOM 771 N N A ALA A 1 101 ? -6.881 -2.592 3.529 0.50 7.79 80 ALA A N 1
ATOM 772 N N B ALA A 1 101 ? -6.800 -2.562 3.768 0.50 9.98 80 ALA A N 1
ATOM 773 C CA A ALA A 1 101 ? -5.945 -3.679 3.349 0.50 7.80 80 ALA A CA 1
ATOM 774 C CA B ALA A 1 101 ? -5.846 -3.610 3.414 0.50 10.89 80 ALA A CA 1
ATOM 775 C C A ALA A 1 101 ? -5.094 -3.739 4.608 0.50 8.85 80 ALA A C 1
ATOM 776 C C B ALA A 1 101 ? -5.159 -4.254 4.627 0.50 12.89 80 ALA A C 1
ATOM 777 O O A ALA A 1 101 ? -4.097 -3.061 4.740 0.50 11.06 80 ALA A O 1
ATOM 778 O O B ALA A 1 101 ? -4.122 -4.878 4.480 0.50 16.25 80 ALA A O 1
ATOM 781 N N A ASN A 1 102 ? -5.613 -4.434 5.627 0.50 10.61 81 ASN A N 1
ATOM 782 N N B ASN A 1 102 ? -5.739 -4.134 5.825 0.50 14.46 81 ASN A N 1
ATOM 783 C CA A ASN A 1 102 ? -4.887 -4.853 6.826 0.50 14.01 81 ASN A CA 1
ATOM 784 C CA B ASN A 1 102 ? -5.060 -4.531 7.064 0.50 15.27 81 ASN A CA 1
ATOM 785 C C A ASN A 1 102 ? -5.811 -5.424 7.895 0.50 14.77 81 ASN A C 1
ATOM 786 C C B ASN A 1 102 ? -5.875 -5.452 7.925 0.50 16.36 81 ASN A C 1
ATOM 787 O O A ASN A 1 102 ? -7.030 -5.169 7.946 0.50 13.88 81 ASN A O 1
ATOM 788 O O B ASN A 1 102 ? -7.108 -5.482 7.871 0.50 16.70 81 ASN A O 1
ATOM 797 N N . ALA A 1 103 ? -5.169 -6.143 8.803 1.00 17.44 82 ALA A N 1
ATOM 798 C CA . ALA A 1 103 ? -5.817 -6.867 9.878 0.50 16.70 82 ALA A CA 1
ATOM 799 C C . ALA A 1 103 ? -5.841 -5.977 11.095 1.00 19.18 82 ALA A C 1
ATOM 800 O O . ALA A 1 103 ? -5.078 -5.001 11.178 0.70 20.13 82 ALA A O 1
ATOM 802 N N . GLY A 1 104 ? -6.758 -6.237 12.008 1.00 20.62 83 GLY A N 1
ATOM 803 C CA . GLY A 1 104 ? -6.769 -5.499 13.258 1.00 19.59 83 GLY A CA 1
ATOM 804 C C . GLY A 1 104 ? -7.718 -4.299 13.298 1.00 19.95 83 GLY A C 1
ATOM 805 O O . GLY A 1 104 ? -8.324 -3.914 12.302 1.00 21.81 83 GLY A O 1
ATOM 806 N N A GLN A 1 105 ? -7.758 -3.692 14.491 0.50 18.88 84 GLN A N 1
ATOM 807 N N B GLN A 1 105 ? -7.841 -3.713 14.474 0.50 18.32 84 GLN A N 1
ATOM 808 C CA A GLN A 1 105 ? -8.627 -2.550 14.863 0.50 17.70 84 GLN A CA 1
ATOM 809 C CA B GLN A 1 105 ? -8.697 -2.556 14.643 0.50 16.64 84 GLN A CA 1
ATOM 810 C C A GLN A 1 105 ? -8.070 -1.146 14.572 0.50 16.77 84 GLN A C 1
ATOM 811 C C B GLN A 1 105 ? -8.090 -1.297 14.042 0.50 16.13 84 GLN A C 1
ATOM 812 O O A GLN A 1 105 ? -8.753 -0.130 14.807 0.50 17.13 84 GLN A O 1
ATOM 813 O O B GLN A 1 105 ? -8.807 -0.527 13.408 0.50 17.17 84 GLN A O 1
ATOM 824 N N . GLY A 1 106 ? -6.789 -1.107 14.236 1.00 14.07 85 GLY A N 1
ATOM 825 C CA . GLY A 1 106 ? -6.127 0.080 13.696 1.00 12.68 85 GLY A CA 1
ATOM 826 C C . GLY A 1 106 ? -5.569 -0.252 12.348 1.00 12.32 85 GLY A C 1
ATOM 827 O O . GLY A 1 106 ? -5.729 -1.351 11.871 1.00 15.65 85 GLY A O 1
ATOM 828 N N . HIS A 1 107 ? -4.984 0.722 11.684 1.00 8.90 86 HIS A N 1
ATOM 829 C CA . HIS A 1 107 ? -4.429 0.512 10.342 1.00 8.10 86 HIS A CA 1
ATOM 830 C C . HIS A 1 107 ? -3.148 1.329 10.208 1.00 7.73 86 HIS A C 1
ATOM 831 O O . HIS A 1 107 ? -3.046 2.480 10.672 1.00 8.01 86 HIS A O 1
ATOM 838 N N . PRO A 1 108 ? -2.173 0.808 9.522 1.00 7.75 87 PRO A N 1
ATOM 839 C CA . PRO A 1 108 ? -0.980 1.596 9.202 1.00 7.37 87 PRO A CA 1
ATOM 840 C C . PRO A 1 108 ? -1.363 2.841 8.429 1.00 6.84 87 PRO A C 1
ATOM 841 O O . PRO A 1 108 ? -2.223 2.826 7.543 1.00 8.74 87 PRO A O 1
ATOM 845 N N . ALA A 1 109 ? -0.658 3.930 8.711 1.00 6.14 88 ALA A N 1
ATOM 846 C CA . ALA A 1 109 ? -0.905 5.191 8.004 1.00 6.05 88 ALA A CA 1
ATOM 847 C C . ALA A 1 109 ? 0.399 5.950 7.873 1.00 5.91 88 ALA A C 1
ATOM 848 O O . ALA A 1 109 ? 1.240 5.934 8.771 1.00 6.25 88 ALA A O 1
ATOM 850 N N . THR A 1 110 ? 0.539 6.636 6.755 1.00 5.53 89 THR A N 1
ATOM 851 C CA . THR A 1 110 ? 1.604 7.572 6.533 1.00 5.57 89 THR A CA 1
ATOM 852 C C . THR A 1 110 ? 1.004 8.964 6.463 1.00 5.66 89 THR A C 1
ATOM 853 O O . THR A 1 110 ? -0.007 9.180 5.803 1.00 5.92 89 THR A O 1
ATOM 857 N N . LEU A 1 111 ? 1.561 9.920 7.220 1.00 5.78 90 LEU A N 1
ATOM 858 C CA . LEU A 1 111 ? 1.100 11.311 7.240 1.00 5.27 90 LEU A CA 1
ATOM 859 C C . LEU A 1 111 ? 2.231 12.202 6.794 1.00 5.96 90 LEU A C 1
ATOM 860 O O . LEU A 1 111 ? 3.355 12.063 7.283 1.00 6.59 90 LEU A O 1
ATOM 865 N N . GLU A 1 112 ? 1.937 13.123 5.893 1.00 4.99 91 GLU A N 1
ATOM 866 C CA . GLU A 1 112 ? 2.948 14.027 5.370 1.00 5.39 91 GLU A CA 1
ATOM 867 C C . GLU A 1 112 ? 2.537 15.476 5.660 1.00 4.32 91 GLU A C 1
ATOM 868 O O . GLU A 1 112 ? 1.380 15.831 5.487 1.00 5.43 91 GLU A O 1
ATOM 874 N N . VAL A 1 113 ? 3.478 16.282 6.097 1.00 5.00 92 VAL A N 1
ATOM 875 C CA . VAL A 1 113 ? 3.334 17.705 6.308 1.00 5.20 92 VAL A CA 1
ATOM 876 C C . VAL A 1 113 ? 4.460 18.407 5.617 1.00 5.01 92 VAL A C 1
ATOM 877 O O . VAL A 1 113 ? 5.630 18.014 5.763 1.00 6.14 92 VAL A O 1
ATOM 881 N N . SER A 1 114 ? 4.158 19.485 4.886 1.00 5.25 93 SER A N 1
ATOM 882 C CA . SER A 1 114 ? 5.174 20.204 4.215 1.00 5.71 93 SER A CA 1
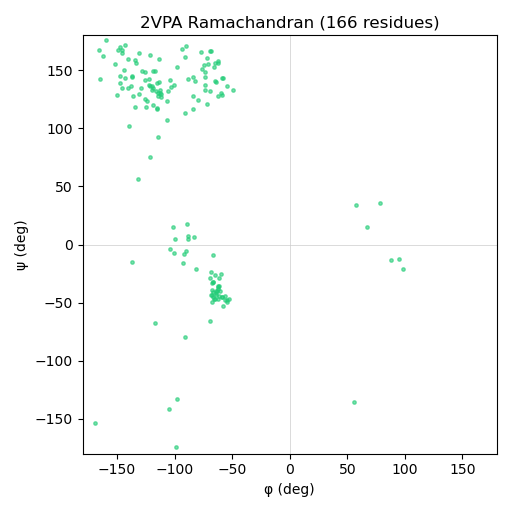ATOM 883 C C . SER A 1 114 ? 4.945 21.694 4.281 1.00 6.70 93 SER A C 1
ATOM 884 O O . SER A 1 114 ? 3.824 22.172 4.495 1.00 7.83 93 SER A O 1
ATOM 887 N N . GLU A 1 115 ? 6.025 22.402 4.059 1.00 5.75 94 GLU A N 1
ATOM 888 C CA . GLU A 1 115 ? 6.000 23.829 3.749 1.00 7.31 94 GLU A CA 1
ATOM 889 C C . GLU A 1 115 ? 6.619 23.956 2.380 1.00 6.77 94 GLU A C 1
ATOM 890 O O . GLU A 1 115 ? 7.716 23.455 2.144 1.00 7.62 94 GLU A O 1
ATOM 896 N N . ILE A 1 116 ? 5.875 24.483 1.416 1.00 6.98 95 ILE A N 1
ATOM 897 C CA . ILE A 1 116 ? 6.321 24.693 0.052 1.00 8.15 95 ILE A CA 1
ATOM 898 C C . ILE A 1 116 ? 6.558 26.167 -0.152 1.00 8.58 95 ILE A C 1
ATOM 899 O O . ILE A 1 116 ? 5.655 26.984 0.076 1.00 10.28 95 ILE A O 1
ATOM 904 N N . GLY A 1 117 ? 7.764 26.530 -0.570 1.00 7.10 96 GLY A N 1
ATOM 905 C CA . GLY A 1 117 ? 8.129 27.901 -0.835 1.00 8.28 96 GLY A CA 1
ATOM 906 C C . GLY A 1 117 ? 8.044 28.263 -2.296 1.00 8.20 96 GLY A C 1
ATOM 907 O O . GLY A 1 117 ? 7.100 27.862 -3.000 1.00 10.37 96 GLY A O 1
ATOM 908 N N . GLN A 1 118 ? 9.073 28.908 -2.826 1.00 7.79 97 GLN A N 1
ATOM 909 C CA . GLN A 1 118 ? 9.052 29.368 -4.202 1.00 7.96 97 GLN A CA 1
ATOM 910 C C . GLN A 1 118 ? 9.770 28.396 -5.147 1.00 6.40 97 GLN A C 1
ATOM 911 O O . GLN A 1 118 ? 10.719 27.702 -4.768 1.00 7.07 97 GLN A O 1
ATOM 917 N N . PHE A 1 119 ? 9.344 28.399 -6.410 1.00 5.76 98 PHE A N 1
ATOM 918 C CA . PHE A 1 119 ? 10.117 27.810 -7.478 1.00 6.90 98 PHE A CA 1
ATOM 919 C C . PHE A 1 119 ? 11.374 28.649 -7.724 1.00 8.01 98 PHE A C 1
ATOM 920 O O . PHE A 1 119 ? 11.297 29.887 -7.790 1.00 10.59 98 PHE A O 1
ATOM 928 N N . LEU A 1 120 ? 12.502 28.004 -7.818 1.00 5.74 99 LEU A N 1
ATOM 929 C CA . LEU A 1 120 ? 13.808 28.598 -7.941 1.00 6.84 99 LEU A CA 1
ATOM 930 C C . LEU A 1 120 ? 14.357 28.443 -9.354 1.00 5.91 99 LEU A C 1
ATOM 931 O O . LEU A 1 120 ? 14.712 27.368 -9.761 1.00 6.66 99 LEU A O 1
ATOM 936 N N . PRO A 1 121 ? 14.392 29.536 -10.141 1.00 6.17 100 PRO A N 1
ATOM 937 C CA . PRO A 1 121 ? 14.879 29.422 -11.507 1.00 6.84 100 PRO A CA 1
ATOM 938 C C . PRO A 1 121 ? 16.377 29.286 -11.605 1.00 6.70 100 PRO A C 1
ATOM 939 O O . PRO A 1 121 ? 17.141 29.709 -10.730 1.00 6.44 100 PRO A O 1
ATOM 943 N N . SER A 1 122 ? 16.823 28.677 -12.687 1.00 5.85 101 SER A N 1
ATOM 944 C CA . SER A 1 122 ? 18.226 28.437 -12.988 1.00 6.38 101 SER A CA 1
ATOM 945 C C . SER A 1 122 ? 18.396 28.379 -14.470 1.00 6.16 101 SER A C 1
ATOM 946 O O . SER A 1 122 ? 17.479 28.034 -15.221 1.00 5.99 101 SER A O 1
ATOM 949 N N . ASN A 1 123 ? 19.618 28.676 -14.928 1.00 5.96 102 ASN A N 1
ATOM 950 C CA . ASN A 1 123 ? 20.053 28.414 -16.299 1.00 6.73 102 ASN A CA 1
ATOM 951 C C . ASN A 1 123 ? 20.643 27.016 -16.485 1.00 6.66 102 ASN A C 1
ATOM 952 O O . ASN A 1 123 ? 21.142 26.681 -17.553 1.00 6.30 102 ASN A O 1
ATOM 957 N N . SER A 1 124 ? 20.539 26.194 -15.444 1.00 6.43 103 SER A N 1
ATOM 958 C CA . SER A 1 124 ? 20.922 24.785 -15.494 1.00 7.68 103 SER A CA 1
ATOM 959 C C . SER A 1 124 ? 19.645 23.959 -15.285 1.00 7.42 103 SER A C 1
ATOM 960 O O . SER A 1 124 ? 19.015 24.073 -14.259 1.00 7.36 103 SER A O 1
ATOM 963 N N . PRO A 1 125 ? 19.226 23.170 -16.261 1.00 7.25 104 PRO A N 1
ATOM 964 C CA . PRO A 1 125 ? 17.859 22.666 -16.231 1.00 8.01 104 PRO A CA 1
ATOM 965 C C . PRO A 1 125 ? 17.573 21.705 -15.095 1.00 8.77 104 PRO A C 1
ATOM 966 O O . PRO A 1 125 ? 16.442 21.711 -14.601 1.00 10.14 104 PRO A O 1
ATOM 970 N N . LEU A 1 126 ? 18.539 20.907 -14.663 1.00 8.65 105 LEU A N 1
ATOM 971 C CA . LEU A 1 126 ? 18.223 20.020 -13.543 1.00 10.57 105 LEU A CA 1
ATOM 972 C C . LEU A 1 126 ? 18.457 20.622 -12.203 1.00 9.66 105 LEU A C 1
ATOM 973 O O . LEU A 1 126 ? 18.224 19.980 -11.216 1.00 12.48 105 LEU A O 1
ATOM 978 N N . GLU A 1 127 ? 18.832 21.905 -12.153 1.00 8.49 106 GLU A N 1
ATOM 979 C CA . GLU A 1 127 ? 18.840 22.687 -10.887 1.00 9.16 106 GLU A CA 1
ATOM 980 C C . GLU A 1 127 ? 17.573 23.431 -10.623 1.00 8.78 106 GLU A C 1
ATOM 981 O O . GLU A 1 127 ? 17.392 23.995 -9.544 1.00 10.49 106 GLU A O 1
ATOM 987 N N . LEU A 1 128 ? 16.676 23.463 -11.581 1.00 8.17 107 LEU A N 1
ATOM 988 C CA . LEU A 1 128 ? 15.308 24.020 -11.371 1.00 8.22 107 LEU A CA 1
ATOM 989 C C . LEU A 1 128 ? 14.640 23.252 -10.263 1.00 9.25 107 LEU A C 1
ATOM 990 O O . LEU A 1 128 ? 14.693 22.038 -10.240 1.00 12.22 107 LEU A O 1
ATOM 995 N N . SER A 1 129 ? 14.123 23.970 -9.290 1.00 9.03 108 SER A N 1
ATOM 996 C CA . SER A 1 129 ? 13.571 23.262 -8.114 1.00 10.34 108 SER A CA 1
ATOM 997 C C . SER A 1 129 ? 12.630 24.138 -7.378 1.00 8.72 108 SER A C 1
ATOM 998 O O . SER A 1 129 ? 12.355 25.218 -7.794 1.00 7.93 108 SER A O 1
ATOM 1001 N N . VAL A 1 130 ? 12.010 23.593 -6.343 1.00 10.12 109 VAL A N 1
ATOM 1002 C CA . VAL A 1 130 ? 11.073 24.288 -5.481 1.00 8.55 109 VAL A CA 1
ATOM 1003 C C . VAL A 1 130 ? 11.604 24.203 -4.067 1.00 7.94 109 VAL A C 1
ATOM 1004 O O . VAL A 1 130 ? 12.044 23.152 -3.641 1.00 8.96 109 VAL A O 1
ATOM 1008 N N . GLN A 1 131 ? 11.546 25.306 -3.319 1.00 6.86 110 GLN A N 1
ATOM 1009 C CA . GLN A 1 131 ? 11.885 25.253 -1.905 1.00 6.71 110 GLN A CA 1
ATOM 1010 C C . GLN A 1 131 ? 10.873 24.401 -1.168 1.00 6.72 110 GLN A C 1
ATOM 1011 O O . GLN A 1 131 ? 9.675 24.539 -1.362 1.00 7.62 110 GLN A O 1
ATOM 1017 N N A TYR A 1 132 ? 11.387 23.561 -0.278 0.50 6.60 111 TYR A N 1
ATOM 1018 N N B TYR A 1 132 ? 11.323 23.475 -0.337 0.50 6.44 111 TYR A N 1
ATOM 1019 C CA A TYR A 1 132 ? 10.525 22.688 0.492 0.50 6.81 111 TYR A CA 1
ATOM 1020 C CA B TYR A 1 132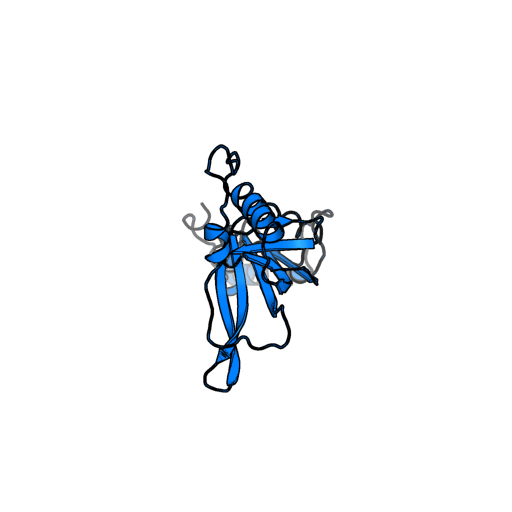 ? 10.356 22.719 0.464 0.50 6.49 111 TYR A CA 1
ATOM 1021 C C A TYR A 1 132 ? 11.083 22.349 1.855 0.50 6.30 111 TYR A C 1
ATOM 1022 C C B TYR A 1 132 ? 11.002 22.213 1.732 0.50 6.68 111 TYR A C 1
ATOM 1023 O O A TYR A 1 132 ? 12.293 22.353 2.117 0.50 6.03 111 TYR A O 1
ATOM 1024 O O B TYR A 1 132 ? 12.197 21.943 1.791 0.50 6.54 111 TYR A O 1
ATOM 1041 N N . ARG A 1 133 ? 10.127 22.001 2.707 1.00 6.42 112 ARG A N 1
ATOM 1042 C CA . ARG A 1 133 ? 10.363 21.241 3.925 1.00 7.09 112 ARG A CA 1
ATOM 1043 C C . ARG A 1 133 ? 9.292 20.177 3.966 1.00 6.33 112 ARG A C 1
ATOM 1044 O O . ARG A 1 133 ? 8.117 20.505 3.778 1.00 7.54 112 ARG A O 1
ATOM 1052 N N . SER A 1 134 ? 9.651 18.933 4.220 1.00 6.23 113 SER A N 1
ATOM 1053 C CA . SER A 1 134 ? 8.640 17.845 4.217 1.00 5.97 113 SER A CA 1
ATOM 1054 C C . SER A 1 134 ? 8.972 16.791 5.248 1.00 6.21 113 SER A C 1
ATOM 1055 O O . SER A 1 134 ? 10.101 16.320 5.303 1.00 7.12 113 SER A O 1
ATOM 1058 N N . VAL A 1 135 ? 7.971 16.376 5.999 1.00 6.15 114 VAL A N 1
ATOM 1059 C CA . VAL A 1 135 ? 8.079 15.279 6.934 1.00 6.24 114 VAL A CA 1
ATOM 1060 C C . VAL A 1 135 ? 7.114 14.165 6.538 1.00 6.15 114 VAL A C 1
ATOM 1061 O O . VAL A 1 135 ? 5.943 14.447 6.316 1.00 6.63 114 VAL A O 1
ATOM 1065 N N . MET A 1 136 ? 7.564 12.909 6.547 1.00 6.46 115 MET A N 1
ATOM 1066 C CA . MET A 1 136 ? 6.707 11.724 6.566 1.00 6.74 115 MET A CA 1
ATOM 1067 C C . MET A 1 136 ? 6.748 11.119 7.956 1.00 5.75 115 MET A C 1
ATOM 1068 O O . MET A 1 136 ? 7.792 10.929 8.586 1.00 7.08 115 MET A O 1
ATOM 1073 N N . VAL A 1 137 ? 5.562 10.829 8.451 1.00 6.11 116 VAL A N 1
ATOM 1074 C CA . VAL A 1 137 ? 5.350 10.160 9.739 1.00 6.18 116 VAL A CA 1
ATOM 1075 C C . VAL A 1 137 ? 4.726 8.812 9.423 1.00 5.67 116 VAL A C 1
ATOM 1076 O O . VAL A 1 137 ? 3.745 8.724 8.712 1.00 6.58 116 VAL A O 1
ATOM 1080 N N . PHE A 1 138 ? 5.301 7.751 10.013 1.00 5.60 117 PHE A N 1
ATOM 1081 C CA . PHE A 1 138 ? 4.812 6.393 9.867 1.00 5.56 117 PHE A CA 1
ATOM 1082 C C . PHE A 1 138 ? 4.267 5.931 11.195 1.00 5.61 117 PHE A C 1
ATOM 1083 O O . PHE A 1 138 ? 4.959 5.985 12.213 1.00 6.48 117 PHE A O 1
ATOM 1091 N N . GLY A 1 139 ? 3.063 5.400 11.215 1.00 5.80 118 GLY A N 1
ATOM 1092 C CA . GLY A 1 139 ? 2.529 4.807 12.432 1.00 6.97 118 GLY A CA 1
ATOM 1093 C C . GLY A 1 139 ? 1.273 4.052 12.176 1.00 6.56 118 GLY A C 1
ATOM 1094 O O . GLY A 1 139 ? 1.019 3.545 11.098 1.00 7.07 118 GLY A O 1
ATOM 1095 N N . THR A 1 140 ? 0.472 3.971 13.221 1.00 6.74 119 THR A N 1
ATOM 1096 C CA . THR A 1 140 ? -0.785 3.189 13.235 1.00 7.88 119 THR A CA 1
ATOM 1097 C C . THR A 1 140 ? -1.906 4.120 13.661 1.00 7.44 119 THR A C 1
ATOM 1098 O O . THR A 1 140 ? -1.835 4.696 14.762 1.00 7.45 119 THR A O 1
ATOM 1102 N N . ALA A 1 141 ? -2.942 4.198 12.837 1.00 6.69 120 ALA A N 1
ATOM 1103 C CA . ALA A 1 141 ? -4.142 5.019 13.150 1.00 7.32 120 ALA A CA 1
ATOM 1104 C C . ALA A 1 141 ? -5.268 4.180 13.674 1.00 8.02 120 ALA A C 1
ATOM 1105 O O . ALA A 1 141 ? -5.537 3.107 13.150 1.00 9.19 120 ALA A O 1
ATOM 1107 N N . ARG A 1 142 ? -5.923 4.685 14.704 1.00 8.50 121 ARG A N 1
ATOM 1108 C CA . ARG A 1 142 ? -7.111 4.039 15.265 1.00 9.24 121 ARG A CA 1
ATOM 1109 C C . ARG A 1 142 ? -8.213 5.033 15.442 1.00 8.19 121 ARG A C 1
ATOM 1110 O O . ARG A 1 142 ? -7.972 6.211 15.652 1.00 8.19 121 ARG A O 1
ATOM 1118 N N A VAL A 1 143 ? -9.448 4.599 15.257 0.50 7.86 122 VAL A N 1
ATOM 1119 N N B VAL A 1 143 ? -9.425 4.505 15.413 0.50 8.48 122 VAL A N 1
ATOM 1120 C CA A VAL A 1 143 ? -10.574 5.489 15.496 0.50 7.91 122 VAL A CA 1
ATOM 1121 C CA B VAL A 1 143 ? -10.616 5.296 15.635 0.50 8.81 122 VAL A CA 1
ATOM 1122 C C A VAL A 1 143 ? -10.848 5.606 16.998 0.50 7.32 122 VAL A C 1
ATOM 1123 C C B VAL A 1 143 ? -10.697 5.608 17.122 0.50 7.73 122 VAL A C 1
ATOM 1124 O O A VAL A 1 143 ? -10.861 4.619 17.720 0.50 8.34 122 VAL A O 1
ATOM 1125 O O B VAL A 1 143 ? -10.345 4.782 17.980 0.50 9.39 122 VAL A O 1
ATOM 1132 N N . LEU A 1 144 ? -11.093 6.835 17.427 1.00 7.76 123 LEU A N 1
ATOM 1133 C CA . LEU A 1 144 ? -11.365 7.206 18.794 1.00 7.42 123 LEU A CA 1
ATOM 1134 C C . LEU A 1 144 ? -12.849 7.231 19.074 1.00 8.72 123 LEU A C 1
ATOM 1135 O O . LEU A 1 144 ? -13.642 7.443 18.161 1.00 9.87 123 LEU A O 1
ATOM 1140 N N . ALA A 1 145 ? -13.234 7.060 20.336 1.00 7.55 124 ALA A N 1
ATOM 1141 C CA . ALA A 1 145 ? -14.627 7.049 20.725 1.00 8.13 124 ALA A CA 1
ATOM 1142 C C . ALA A 1 145 ? -14.829 7.936 21.955 1.00 7.51 124 ALA A C 1
ATOM 1143 O O . ALA A 1 145 ? -13.916 8.141 22.737 1.00 8.80 124 ALA A O 1
ATOM 1145 N N . GLY A 1 146 ? -16.046 8.412 22.126 1.00 7.37 125 GLY A N 1
ATOM 1146 C CA . GLY A 1 146 ? -16.447 9.077 23.345 1.00 7.12 125 GLY A CA 1
ATOM 1147 C C . GLY A 1 146 ? -15.594 10.243 23.713 1.00 7.64 125 GLY A C 1
ATOM 1148 O O . GLY A 1 146 ? -15.224 11.071 22.872 1.00 7.09 125 GLY A O 1
ATOM 1149 N N . GLU A 1 147 ? -15.244 10.311 24.983 1.00 6.57 126 GLU A N 1
ATOM 1150 C CA . GLU A 1 147 ? -14.434 11.417 25.471 1.00 6.12 126 GLU A CA 1
ATOM 1151 C C . GLU A 1 147 ? -13.077 11.516 24.847 1.00 6.14 126 GLU A C 1
ATOM 1152 O O . GLU A 1 147 ? -12.530 12.608 24.678 1.00 6.44 126 GLU A O 1
ATOM 1158 N N . ASP A 1 148 ? -12.513 10.395 24.418 1.00 6.03 127 ASP A N 1
ATOM 1159 C CA . ASP A 1 148 ? -11.231 10.434 23.698 1.00 6.01 127 ASP A CA 1
ATOM 1160 C C . ASP A 1 148 ? -11.397 11.198 22.372 1.00 6.16 127 ASP A C 1
ATOM 1161 O O . ASP A 1 148 ? -10.576 12.023 22.033 1.00 6.63 127 ASP A O 1
ATOM 1166 N N . ALA A 1 149 ? -12.469 10.935 21.653 1.00 5.84 128 ALA A N 1
ATOM 1167 C CA . ALA A 1 149 ? -12.763 11.595 20.408 1.00 5.93 128 ALA A CA 1
ATOM 1168 C C . ALA A 1 149 ? -13.108 13.064 20.640 1.00 5.69 128 ALA A C 1
ATOM 1169 O O . ALA A 1 149 ? -12.654 13.908 19.886 1.00 5.59 128 ALA A O 1
ATOM 1171 N N . ARG A 1 150 ? -13.927 13.376 21.670 1.00 5.52 129 ARG A N 1
ATOM 1172 C CA . ARG A 1 150 ? -14.251 14.745 21.974 1.00 5.76 129 ARG A CA 1
ATOM 1173 C C . ARG A 1 150 ? -12.990 15.590 22.293 1.00 5.65 129 ARG A C 1
ATOM 1174 O O . ARG A 1 150 ? -12.843 16.694 21.751 1.00 4.96 129 ARG A O 1
ATOM 1182 N N . ALA A 1 151 ? -12.093 15.039 23.111 1.00 5.44 130 ALA A N 1
ATOM 1183 C CA . ALA A 1 151 ? -10.894 15.774 23.485 1.00 5.82 130 ALA A CA 1
ATOM 1184 C C . ALA A 1 151 ? -9.982 15.974 22.270 1.00 6.15 130 ALA A C 1
ATOM 1185 O O . ALA A 1 151 ? -9.413 17.037 22.083 1.00 5.21 130 ALA A O 1
ATOM 1187 N N . ALA A 1 152 ? -9.845 14.942 21.423 1.00 5.68 131 ALA A N 1
ATOM 1188 C CA . ALA A 1 152 ? -9.037 15.059 20.221 1.00 6.05 131 ALA A CA 1
ATOM 1189 C C . ALA A 1 152 ? -9.565 16.110 19.275 1.00 5.86 131 ALA A C 1
ATOM 1190 O O . ALA A 1 152 ? -8.816 16.951 18.774 1.00 5.20 131 ALA A O 1
ATOM 1192 N N . LEU A 1 153 ? -10.887 16.104 19.021 1.00 5.77 132 LEU A N 1
ATOM 1193 C CA . LEU A 1 153 ? -11.503 17.102 18.179 1.00 5.83 132 LEU A CA 1
ATOM 1194 C C . LEU A 1 153 ? -11.365 18.504 18.735 1.00 5.61 132 LEU A C 1
ATOM 1195 O O . LEU A 1 153 ? -11.187 19.473 18.007 1.00 5.77 132 LEU A O 1
ATOM 1200 N N . THR A 1 154 ? -11.430 18.618 20.061 1.00 5.70 133 THR A N 1
ATOM 1201 C CA . THR A 1 154 ? -11.300 19.917 20.729 1.00 5.80 133 THR A CA 1
ATOM 1202 C C . THR A 1 154 ? -9.871 20.418 20.543 1.00 6.12 133 THR A C 1
ATOM 1203 O O . THR A 1 154 ? -9.679 21.583 20.170 1.00 5.48 133 THR A O 1
ATOM 1207 N N . THR A 1 155 ? -8.871 19.576 20.829 1.00 5.67 134 THR A N 1
ATOM 1208 C CA . THR A 1 155 ? -7.495 19.988 20.587 1.00 5.42 134 THR A CA 1
ATOM 1209 C C . THR A 1 155 ? -7.229 20.410 19.162 1.00 5.97 134 THR A C 1
ATOM 1210 O O . THR A 1 155 ? -6.636 21.454 18.917 1.00 6.17 134 THR A O 1
ATOM 1214 N N . LEU A 1 156 ? -7.742 19.624 18.216 1.00 5.26 135 LEU A N 1
ATOM 1215 C CA . LEU A 1 156 ? -7.596 19.956 16.790 1.00 6.45 135 LEU A CA 1
ATOM 1216 C C . LEU A 1 156 ? -8.185 21.320 16.462 1.00 5.50 135 LEU A C 1
ATOM 1217 O O . LEU A 1 156 ? -7.552 22.199 15.867 1.00 6.04 135 LEU A O 1
ATOM 1222 N N . SER A 1 157 ? -9.441 21.498 16.859 1.00 5.84 136 SER A N 1
ATOM 1223 C CA . SER A 1 157 ? -10.212 22.699 16.544 1.00 6.67 136 SER A CA 1
ATOM 1224 C C . SER A 1 157 ? -9.572 23.948 17.128 1.00 6.83 136 SER A C 1
ATOM 1225 O O . SER A 1 157 ? -9.419 24.968 16.467 1.00 7.18 136 SER A O 1
ATOM 1228 N N . GLU A 1 158 ? -9.141 23.861 18.384 1.00 6.01 137 GLU A N 1
ATOM 1229 C CA . GLU A 1 158 ? -8.540 24.985 19.083 1.00 6.88 137 GLU A CA 1
ATOM 1230 C C . GLU A 1 158 ? -7.133 25.297 18.579 1.00 7.40 137 GLU A C 1
ATOM 1231 O O . GLU A 1 158 ? -6.673 26.404 18.726 1.00 9.03 137 GLU A O 1
ATOM 1237 N N A ARG A 1 159 ? -6.449 24.277 18.022 0.50 7.39 138 ARG A N 1
ATOM 1238 N N B ARG A 1 159 ? -6.441 24.332 18.019 0.50 6.09 138 ARG A N 1
ATOM 1239 C CA A ARG A 1 159 ? -5.108 24.399 17.360 0.50 7.55 138 ARG A CA 1
ATOM 1240 C CA B ARG A 1 159 ? -5.157 24.648 17.445 0.50 6.38 138 ARG A CA 1
ATOM 1241 C C A ARG A 1 159 ? -5.157 25.147 16.042 0.50 7.07 138 ARG A C 1
ATOM 1242 C C B ARG A 1 159 ? -5.292 25.340 16.100 0.50 6.10 138 ARG A C 1
ATOM 1243 O O A ARG A 1 159 ? -4.276 25.974 15.768 0.50 7.75 138 ARG A O 1
ATOM 1244 O O B ARG A 1 159 ? -4.645 26.364 15.892 0.50 4.65 138 ARG A O 1
ATOM 1259 N N . VAL A 1 160 ? -6.160 24.842 15.219 1.00 6.54 139 VAL A N 1
ATOM 1260 C CA . VAL A 1 160 ? -6.218 25.378 13.891 1.00 8.10 139 VAL A CA 1
ATOM 1261 C C . VAL A 1 160 ? -7.051 26.639 13.780 1.00 8.72 139 VAL A C 1
ATOM 1262 O O . VAL A 1 160 ? -6.942 27.348 12.768 1.00 9.81 139 VAL A O 1
ATOM 1266 N N . PHE A 1 161 ? -7.810 26.945 14.827 1.00 8.07 140 PHE A N 1
ATOM 1267 C CA . PHE A 1 161 ? -8.539 28.226 14.979 1.00 8.54 140 PHE A CA 1
ATOM 1268 C C . PHE A 1 161 ? -8.053 28.897 16.268 1.00 10.24 140 PHE A C 1
ATOM 1269 O O . PHE A 1 161 ? -8.707 28.808 17.283 1.00 9.12 140 PHE A O 1
ATOM 1277 N N . PRO A 1 162 ? -6.830 29.478 16.253 1.00 11.75 141 PRO A N 1
ATOM 1278 C CA . PRO A 1 162 ? -6.311 29.967 17.528 1.00 12.07 141 PRO A CA 1
ATOM 1279 C C . PRO A 1 162 ? -7.213 31.035 18.163 1.00 13.20 141 PRO A C 1
ATOM 1280 O O . PRO A 1 162 ? -7.653 31.962 17.486 1.00 14.55 141 PRO A O 1
ATOM 1284 N N . GLY A 1 163 ? -7.539 30.867 19.444 1.00 12.62 142 GLY A N 1
ATOM 1285 C CA . GLY A 1 163 ? -8.481 31.699 20.144 1.00 13.16 142 GLY A CA 1
ATOM 1286 C C . GLY A 1 163 ? -9.859 31.155 20.254 1.00 12.05 142 GLY A C 1
ATOM 1287 O O . GLY A 1 163 ? -10.631 31.600 21.061 1.00 14.25 142 GLY A O 1
ATOM 1288 N N . LEU A 1 164 ? -10.224 30.212 19.384 1.00 10.42 143 LEU A N 1
ATOM 1289 C CA . LEU A 1 164 ? -11.522 29.576 19.456 1.00 9.41 143 LEU A CA 1
ATOM 1290 C C . L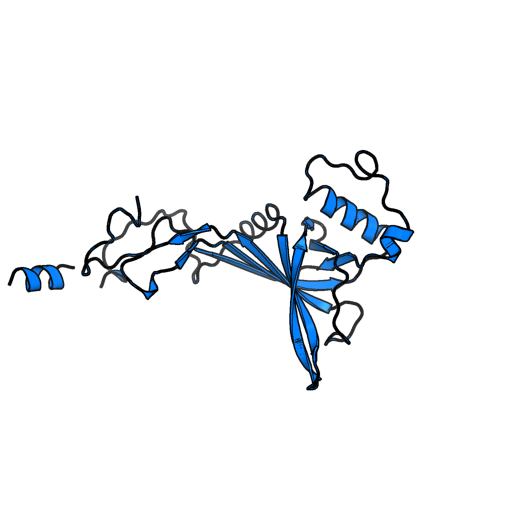EU A 1 164 ? -11.518 28.607 20.647 1.00 7.92 143 LEU A C 1
ATOM 1291 O O . LEU A 1 164 ? -10.523 27.916 20.855 1.00 9.96 143 LEU A O 1
ATOM 1296 N N . LYS A 1 165 ? -12.610 28.606 21.404 1.00 8.39 144 LYS A N 1
ATOM 1297 C CA . LYS A 1 165 ? -12.777 27.697 22.531 1.00 9.19 144 LYS A CA 1
ATOM 1298 C C . LYS A 1 165 ? -14.053 26.929 22.354 1.00 8.34 144 LYS A C 1
ATOM 1299 O O . LYS A 1 165 ? -15.166 27.512 22.335 1.00 9.21 144 LYS A O 1
ATOM 1305 N N . VAL A 1 166 ? -13.920 25.622 22.247 1.00 8.11 145 VAL A N 1
ATOM 1306 C CA . VAL A 1 166 ? -15.074 24.752 22.179 1.00 8.19 145 VAL A CA 1
ATOM 1307 C C . VAL A 1 166 ? -15.887 24.840 23.443 1.00 10.16 145 VAL A C 1
ATOM 1308 O O . VAL A 1 166 ? -15.307 24.741 24.551 1.00 11.85 145 VAL A O 1
ATOM 1312 N N . GLY A 1 167 ? -17.193 25.086 23.312 1.00 9.23 146 GLY A N 1
ATOM 1313 C CA . GLY A 1 167 ? -18.081 25.285 24.453 1.00 10.61 146 GLY A CA 1
ATOM 1314 C C . GLY A 1 167 ? -18.295 26.706 24.833 1.00 11.58 146 GLY A C 1
ATOM 1315 O O . GLY A 1 167 ? -19.151 26.953 25.685 1.00 14.10 146 GLY A O 1
ATOM 1316 N N . GLU A 1 168 ? -17.508 27.636 24.317 1.00 11.96 147 GLU A N 1
ATOM 1317 C CA . GLU A 1 168 ? -17.690 29.073 24.484 1.00 11.68 147 GLU A CA 1
ATOM 1318 C C . GLU A 1 168 ? -17.950 29.722 23.125 1.00 9.99 147 GLU A C 1
ATOM 1319 O O . GLU A 1 168 ? -19.053 30.143 22.828 1.00 11.75 147 GLU A O 1
ATOM 1325 N N . THR A 1 169 ? -16.932 29.716 22.264 1.00 10.44 148 THR A N 1
ATOM 1326 C CA . THR A 1 169 ? -17.046 30.212 20.913 1.00 9.45 148 THR A CA 1
ATOM 1327 C C . THR A 1 169 ? -18.043 29.338 20.134 1.00 8.72 148 THR A C 1
ATOM 1328 O O . THR A 1 169 ? -18.859 29.834 19.365 1.00 8.81 148 THR A O 1
ATOM 1332 N N . THR A 1 170 ? -17.980 28.026 20.369 1.00 7.39 149 THR A N 1
ATOM 1333 C CA . THR A 1 170 ? -18.890 27.048 19.760 1.00 6.90 149 THR A CA 1
ATOM 1334 C C . THR A 1 170 ? -19.746 26.430 20.815 1.00 7.61 149 THR A C 1
ATOM 1335 O O . THR A 1 170 ? -19.347 26.349 21.984 1.00 8.19 149 THR A O 1
ATOM 1339 N N . ARG A 1 171 ? -20.867 25.862 20.407 1.00 7.12 150 ARG A N 1
ATOM 1340 C CA . ARG A 1 171 ? -21.587 24.957 21.286 1.00 8.53 150 ARG A CA 1
ATOM 1341 C C . ARG A 1 171 ? -20.685 23.755 21.586 1.00 7.45 150 ARG A C 1
ATOM 1342 O O . ARG A 1 171 ? -19.756 23.425 20.834 1.00 7.80 150 ARG A O 1
ATOM 1350 N N . PRO A 1 172 ? -20.943 23.049 22.686 1.00 7.43 151 PRO A N 1
ATOM 1351 C CA . PRO A 1 172 ? -20.158 21.841 22.960 1.00 7.47 151 PRO A CA 1
ATOM 1352 C C . PRO A 1 172 ? -20.369 20.775 21.857 1.00 7.93 151 PRO A C 1
ATOM 1353 O O . PRO A 1 172 ? -21.375 20.744 21.165 1.00 8.10 151 PRO A O 1
ATOM 1357 N N . ILE A 1 173 ? -19.376 19.896 21.744 1.00 6.84 152 ILE A N 1
ATOM 1358 C CA . ILE A 1 173 ? -19.442 18.729 20.905 1.00 6.94 152 ILE A CA 1
ATOM 1359 C C . ILE A 1 173 ? -20.384 17.729 21.512 1.00 7.16 152 ILE A C 1
ATOM 1360 O O . ILE A 1 173 ? -20.176 17.269 22.634 1.00 7.96 152 ILE A O 1
ATOM 1365 N N . SER A 1 174 ? -21.417 17.385 20.767 1.00 8.04 153 SER A N 1
ATOM 1366 C CA . SER A 1 174 ? -22.481 16.537 21.266 1.00 9.28 153 SER A CA 1
ATOM 1367 C C . SER A 1 174 ? -22.230 15.070 20.936 1.00 8.49 153 SER A C 1
ATOM 1368 O O . SER A 1 174 ? -21.375 14.696 20.133 1.00 8.67 153 SER A O 1
ATOM 1371 N N . GLU A 1 175 ? -23.012 14.196 21.548 1.00 9.55 154 GLU A N 1
ATOM 1372 C CA . GLU A 1 175 ? -22.971 12.777 21.199 1.00 11.31 154 GLU A CA 1
ATOM 1373 C C . GLU A 1 175 ? -23.370 12.527 19.727 1.00 11.63 154 GLU A C 1
ATOM 1374 O O . GLU A 1 175 ? -22.715 11.707 19.056 1.00 11.58 154 GLU A O 1
ATOM 1380 N N . ASP A 1 176 ? -24.306 13.298 19.197 1.00 11.80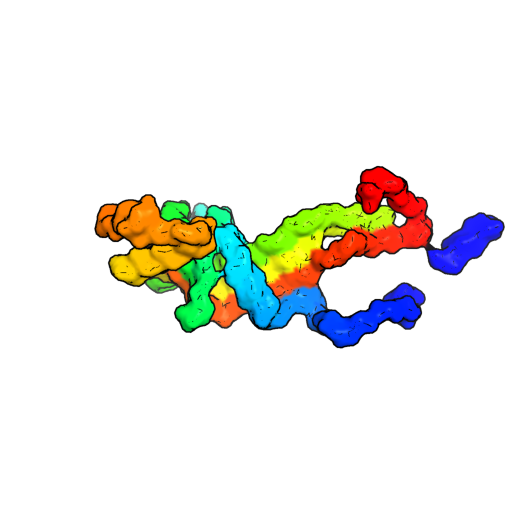 155 ASP A N 1
ATOM 1381 C CA . ASP A 1 176 ? -24.631 13.159 17.781 1.00 12.37 155 ASP A CA 1
ATOM 1382 C C . ASP A 1 176 ? -23.448 13.533 16.896 1.00 12.10 155 ASP A C 1
ATOM 1383 O O . ASP A 1 176 ? -23.196 12.880 15.882 1.00 12.49 155 ASP A O 1
ATOM 1388 N N . ASP A 1 177 ? -22.749 14.607 17.260 1.00 10.48 156 ASP A N 1
ATOM 1389 C CA . ASP A 1 177 ? -21.600 15.019 16.502 1.00 10.16 156 ASP A CA 1
ATOM 1390 C C . ASP A 1 177 ? -20.603 13.833 16.427 1.00 9.95 156 ASP A C 1
ATOM 1391 O O . ASP A 1 177 ? -20.014 13.529 15.397 1.00 10.53 156 ASP A O 1
ATOM 1396 N N . LEU A 1 178 ? -20.337 13.216 17.562 1.00 8.96 157 LEU A N 1
ATOM 1397 C CA . LEU A 1 178 ? -19.374 12.130 17.615 1.00 8.90 157 LEU A CA 1
ATOM 1398 C C . LEU A 1 178 ? -19.837 10.974 16.776 1.00 10.33 157 LEU A C 1
ATOM 1399 O O . LEU A 1 178 ? -19.005 10.333 16.129 1.00 10.12 157 LEU A O 1
ATOM 1404 N N . LYS A 1 179 ? -21.135 10.657 16.791 1.00 10.93 158 LYS A N 1
ATOM 1405 C CA . LYS A 1 179 ? -21.620 9.507 16.067 1.00 11.99 158 LYS A CA 1
ATOM 1406 C C . LYS A 1 179 ? -21.449 9.653 14.574 1.00 12.06 158 LYS A C 1
ATOM 1407 O O . LYS A 1 179 ? -21.371 8.651 13.855 1.00 13.71 158 LYS A O 1
ATOM 1413 N N . ARG A 1 180 ? -21.410 10.873 14.090 1.00 10.94 159 ARG A N 1
ATOM 1414 C CA . ARG A 1 180 ? -21.373 11.118 12.680 1.00 13.08 159 ARG A CA 1
ATOM 1415 C C . ARG A 1 180 ? -19.994 11.428 12.133 1.00 10.45 159 ARG A C 1
ATOM 1416 O O . ARG A 1 180 ? -19.859 11.705 10.941 1.00 11.23 159 ARG A O 1
ATOM 1424 N N . THR A 1 181 ? -18.968 11.349 12.968 1.00 9.16 160 THR A N 1
ATOM 1425 C CA . THR A 1 181 ? -17.616 11.794 12.601 1.00 9.86 160 THR A CA 1
ATOM 1426 C C . THR A 1 181 ? -16.630 10.725 12.941 1.00 7.71 160 THR A C 1
ATOM 1427 O O . THR A 1 181 ? -16.638 10.198 14.034 1.00 10.24 160 THR A O 1
ATOM 1431 N N . SER A 1 182 ? -15.765 10.349 11.998 1.00 8.04 161 SER A N 1
ATOM 1432 C CA . SER A 1 182 ? -14.646 9.447 12.275 1.00 7.29 161 SER A CA 1
ATOM 1433 C C . SER A 1 182 ? -13.429 10.231 12.665 1.00 6.90 161 SER A C 1
ATOM 1434 O O . SER A 1 182 ? -12.865 10.940 11.847 1.00 7.60 161 SER A O 1
ATOM 1437 N N . VAL A 1 183 ? -13.036 10.071 13.922 1.00 6.64 162 VAL A N 1
ATOM 1438 C CA . VAL A 1 183 ? -11.926 10.822 14.531 1.00 6.37 162 VAL A CA 1
ATOM 1439 C C . VAL A 1 183 ? -10.803 9.850 14.796 1.00 6.10 162 VAL A C 1
ATOM 1440 O O . VAL A 1 183 ? -11.030 8.804 15.381 1.00 7.79 162 VAL A O 1
ATOM 1444 N N . TYR A 1 184 ? -9.589 10.140 14.328 1.00 6.37 163 TYR A N 1
ATOM 1445 C CA . TYR A 1 184 ? -8.435 9.230 14.426 1.00 6.47 163 TYR A CA 1
ATOM 1446 C C . TYR A 1 184 ? -7.302 9.793 15.226 1.00 6.82 163 TYR A C 1
ATOM 1447 O O . TYR A 1 184 ? -7.060 10.976 15.247 1.00 6.74 163 TYR A O 1
ATOM 1456 N N . SER A 1 185 ? -6.583 8.866 15.856 1.00 6.96 164 SER A N 1
ATOM 1457 C CA . SER A 1 185 ? -5.271 9.050 16.458 1.00 6.60 164 SER A CA 1
ATOM 1458 C C . SER A 1 185 ? -4.260 8.227 15.738 1.00 6.09 164 SER A C 1
ATOM 1459 O O . SER A 1 185 ? -4.387 7.004 15.680 1.00 6.60 164 SER A O 1
ATOM 1462 N N . LEU A 1 186 ? -3.261 8.897 15.127 1.00 5.25 165 LEU A N 1
ATOM 1463 C CA . LEU A 1 186 ? -2.120 8.213 14.467 1.00 6.33 165 LEU A CA 1
ATOM 1464 C C . LEU A 1 186 ? -0.977 8.187 15.454 1.00 5.99 165 LEU A C 1
ATOM 1465 O O . LEU A 1 186 ? -0.357 9.211 15.686 1.00 6.57 165 LEU A O 1
ATOM 1470 N N A SER A 1 187 ? -0.735 7.006 16.019 0.50 6.05 166 SER A N 1
ATOM 1471 N N B SER A 1 187 ? -0.768 7.022 16.076 0.50 6.15 166 SER A N 1
ATOM 1472 C CA A SER A 1 187 ? 0.328 6.841 17.006 0.50 7.35 166 SER A CA 1
ATOM 1473 C CA B SER A 1 187 ? 0.355 6.851 17.012 0.50 7.57 166 SER A CA 1
ATOM 1474 C C A SER A 1 187 ? 1.661 6.632 16.283 0.50 6.70 166 SER A C 1
ATOM 1475 C C B SER A 1 187 ? 1.624 6.721 16.200 0.50 6.71 166 SER A C 1
ATOM 1476 O O A SER A 1 187 ? 1.819 5.669 15.512 0.50 6.64 166 SER A O 1
ATOM 1477 O O B SER A 1 187 ? 1.699 5.915 15.263 0.50 6.90 166 SER A O 1
ATOM 1482 N N . ILE A 1 188 ? 2.627 7.498 16.541 1.00 6.85 167 ILE A N 1
ATOM 1483 C CA . ILE A 1 188 ? 3.833 7.595 15.753 1.00 6.80 167 ILE A CA 1
ATOM 1484 C C . ILE A 1 188 ? 4.792 6.457 16.085 1.00 7.37 167 ILE A C 1
ATOM 1485 O O . ILE A 1 188 ? 5.087 6.196 17.263 1.00 7.67 167 ILE A O 1
ATOM 1490 N N A ASP A 1 189 ? 5.303 5.811 15.047 0.50 5.76 168 ASP A N 1
ATOM 1491 N N B ASP A 1 189 ? 5.302 5.764 15.058 0.50 7.31 168 ASP A N 1
ATOM 1492 C CA A ASP A 1 189 ? 6.390 4.848 15.159 0.50 6.16 168 ASP A CA 1
ATOM 1493 C CA B ASP A 1 189 ? 6.447 4.830 15.227 0.50 7.16 168 ASP A CA 1
ATOM 1494 C C A ASP A 1 189 ? 7.729 5.488 14.820 0.50 6.86 168 ASP A C 1
ATOM 1495 C C B ASP A 1 189 ? 7.782 5.388 14.761 0.50 7.21 168 ASP A C 1
ATOM 1496 O O A ASP A 1 189 ? 8.655 5.474 15.639 0.50 6.78 168 ASP A O 1
ATOM 1497 O O B ASP A 1 189 ? 8.796 5.140 15.399 0.50 6.68 168 ASP A O 1
ATOM 1506 N N . ARG A 1 190 ? 7.808 6.079 13.626 1.00 6.14 169 ARG A N 1
ATOM 1507 C CA . ARG A 1 190 ? 9.016 6.608 13.046 1.00 7.06 169 ARG A CA 1
ATOM 1508 C C . ARG A 1 190 ? 8.671 7.826 12.243 1.00 5.70 169 ARG A C 1
ATOM 1509 O O . ARG A 1 190 ? 7.528 8.017 11.832 1.00 6.38 169 ARG A O 1
ATOM 1517 N N . TRP A 1 191 ? 9.665 8.641 11.948 1.00 6.26 170 TRP A N 1
ATOM 1518 C CA . TRP A 1 191 ? 9.447 9.769 11.063 1.00 6.00 170 TRP A CA 1
ATOM 1519 C C . TRP A 1 191 ? 10.712 10.082 10.276 1.00 6.76 170 TRP A C 1
ATOM 1520 O O . TRP A 1 191 ? 11.800 9.579 10.572 1.00 8.11 170 TRP A O 1
ATOM 1531 N N . SER A 1 192 ? 10.576 10.924 9.251 1.00 6.82 171 SER A N 1
ATOM 1532 C CA . SER A 1 192 ? 11.670 11.238 8.341 1.00 8.06 171 SER A CA 1
ATOM 1533 C C . SER A 1 192 ? 11.434 12.653 7.858 1.00 8.38 171 SER A C 1
ATOM 1534 O O . SER A 1 192 ? 10.362 12.951 7.324 1.00 11.82 171 SER A O 1
ATOM 1537 N N . GLY A 1 193 ? 12.437 13.520 7.948 1.00 7.98 172 GLY A N 1
ATOM 1538 C CA . GLY A 1 193 ? 12.338 14.939 7.576 1.00 8.01 172 GLY A CA 1
ATOM 1539 C C . GLY A 1 193 ? 13.391 15.370 6.582 1.00 7.83 172 GLY A C 1
ATOM 1540 O O . GLY A 1 193 ? 14.554 15.017 6.734 1.00 9.31 172 GLY A O 1
ATOM 1541 N N . LYS A 1 194 ? 12.989 16.224 5.642 1.00 8.67 173 LYS A N 1
ATOM 1542 C CA . LYS A 1 194 ? 13.866 16.755 4.653 1.00 9.75 173 LYS A CA 1
ATOM 1543 C C . LYS A 1 194 ? 13.652 18.227 4.420 1.00 8.68 173 LYS A C 1
ATOM 1544 O O . LYS A 1 194 ? 12.512 18.705 4.427 1.00 8.04 173 LYS A O 1
ATOM 1550 N N . GLU A 1 195 ? 14.727 18.970 4.140 1.00 8.72 174 GLU A N 1
ATOM 1551 C CA . GLU A 1 195 ? 14.599 20.357 3.726 1.00 9.44 174 GLU A CA 1
ATOM 1552 C C . GLU A 1 195 ? 15.524 20.665 2.605 1.00 9.71 174 GLU A C 1
ATOM 1553 O O . GLU A 1 195 ? 16.706 20.313 2.632 1.00 11.58 174 GLU A O 1
ATOM 1559 N N . ASN A 1 196 ? 15.032 21.376 1.610 1.00 10.18 175 ASN A N 1
ATOM 1560 C CA . ASN A 1 196 ? 15.915 22.064 0.674 1.00 12.20 175 ASN A CA 1
ATOM 1561 C C . ASN A 1 196 ? 15.258 23.400 0.413 1.00 11.09 175 ASN A C 1
ATOM 1562 O O . ASN A 1 196 ? 14.276 23.499 -0.355 1.00 11.23 175 ASN A O 1
ATOM 1567 N N . TRP A 1 197 ? 15.806 24.416 1.084 1.00 12.27 176 TRP A N 1
ATOM 1568 C CA . TRP A 1 197 ? 15.247 25.754 1.161 1.00 12.01 176 TRP A CA 1
ATOM 1569 C C . TRP A 1 197 ? 16.345 26.790 0.864 1.00 13.33 176 TRP A C 1
ATOM 1570 O O . TRP A 1 197 ? 16.624 27.694 1.657 1.00 14.78 176 TRP A O 1
ATOM 1581 N N . ALA A 1 198 ? 16.960 26.658 -0.292 1.00 13.04 177 ALA A N 1
ATOM 1582 C CA . ALA A 1 198 ? 18.006 27.595 -0.760 1.00 12.83 177 ALA A CA 1
ATOM 1583 C C . ALA A 1 198 ? 17.343 28.889 -1.112 1.00 11.47 177 ALA A C 1
ATOM 1584 O O . ALA A 1 198 ? 16.195 28.928 -1.486 1.00 11.63 177 ALA A O 1
ATOM 1586 N N . GLU A 1 199 ? 18.103 29.992 -1.066 1.00 11.84 178 GLU A N 1
ATOM 1587 C CA . GLU A 1 199 ? 17.599 31.241 -1.565 1.00 13.29 178 GLU A CA 1
ATOM 1588 C C . GLU A 1 199 ? 17.723 31.354 -3.071 1.00 11.90 178 GLU A C 1
ATOM 1589 O O . GLU A 1 199 ? 17.025 32.116 -3.690 1.00 15.48 178 GLU A O 1
ATOM 1595 N N . GLN A 1 200 ? 18.619 30.572 -3.643 1.00 10.32 179 GLN A N 1
ATOM 1596 C CA . GLN A 1 200 ? 18.849 30.591 -5.102 1.00 10.05 179 GLN A CA 1
ATOM 1597 C C . GLN A 1 200 ? 19.229 29.212 -5.510 1.00 8.87 179 GLN A C 1
ATOM 1598 O O . GLN A 1 200 ? 20.012 28.582 -4.825 1.00 11.77 179 GLN A O 1
ATOM 1604 N N . ALA A 1 201 ? 18.698 28.755 -6.644 1.00 7.91 180 ALA A N 1
ATOM 1605 C CA . ALA A 1 201 ? 19.188 27.501 -7.245 1.00 8.44 180 ALA A CA 1
ATOM 1606 C C . ALA A 1 201 ? 20.637 27.623 -7.690 1.00 8.04 180 ALA A C 1
ATOM 1607 O O . ALA A 1 201 ? 21.127 28.748 -7.959 1.00 8.36 180 ALA A O 1
ATOM 1609 N N . ILE A 1 202 ? 21.326 26.496 -7.792 1.00 9.45 181 ILE A N 1
ATOM 1610 C CA . ILE A 1 202 ? 22.655 26.490 -8.394 1.00 9.75 181 ILE A CA 1
ATOM 1611 C C . ILE A 1 202 ? 22.491 26.890 -9.873 1.00 8.37 181 ILE A C 1
ATOM 1612 O O . ILE A 1 202 ? 21.550 26.439 -10.531 1.00 8.73 181 ILE A O 1
ATOM 1617 N N . GLN A 1 203 ? 23.403 27.702 -10.364 1.00 8.17 182 GLN A N 1
ATOM 1618 C CA . GLN A 1 203 ? 23.441 28.170 -11.747 1.00 8.27 182 GLN A CA 1
ATOM 1619 C C . GLN A 1 203 ? 24.656 27.569 -12.465 1.00 9.10 182 GLN A C 1
ATOM 1620 O O . GLN A 1 203 ? 25.568 27.046 -11.839 1.00 12.07 182 GLN A O 1
ATOM 1626 N N A GLU A 1 204 ? 24.631 27.614 -13.783 0.50 8.34 183 GLU A N 1
ATOM 1627 N N B GLU A 1 204 ? 24.610 27.660 -13.784 0.50 9.03 183 GLU A N 1
ATOM 1628 C CA A GLU A 1 204 ? 25.778 27.204 -14.597 0.50 9.20 183 GLU A CA 1
ATOM 1629 C CA B GLU A 1 204 ? 25.681 27.261 -14.703 0.50 9.78 183 GLU A CA 1
ATOM 1630 C C A GLU A 1 204 ? 26.492 28.420 -15.146 0.50 9.09 183 GLU A C 1
ATOM 1631 C C B GLU A 1 204 ? 26.453 28.518 -15.093 0.50 9.74 183 GLU A C 1
ATOM 1632 O O A GLU A 1 204 ? 25.994 29.094 -16.037 0.50 8.08 183 GLU A O 1
ATOM 1633 O O B GLU A 1 204 ? 25.921 29.383 -15.774 0.50 10.38 183 GLU A O 1
ATOM 1644 N N . GLU A 1 205 ? 27.710 28.649 -14.697 1.00 9.81 184 GLU A N 1
ATOM 1645 C CA . GLU A 1 205 ? 28.464 29.819 -15.086 1.00 10.07 184 GLU A CA 1
ATOM 1646 C C . GLU A 1 205 ? 28.736 29.884 -16.580 1.00 9.80 184 GLU A C 1
ATOM 1647 O O . GLU A 1 205 ? 28.821 30.982 -17.137 1.00 10.96 184 GLU A O 1
ATOM 1653 N N . ASP A 1 206 ? 28.885 28.743 -17.245 1.00 9.09 185 ASP A N 1
ATOM 1654 C CA . ASP A 1 206 ? 29.285 28.704 -18.646 1.00 10.14 185 ASP A CA 1
ATOM 1655 C C . ASP A 1 206 ? 28.116 28.763 -19.638 1.00 10.42 185 ASP A C 1
ATOM 1656 O O . ASP A 1 206 ? 28.266 28.455 -20.829 1.00 14.46 185 ASP A O 1
ATOM 1661 N N . TRP A 1 207 ? 26.958 29.186 -19.191 1.00 8.31 186 TRP A N 1
ATOM 1662 C CA . TRP A 1 207 ? 25.801 29.440 -20.037 1.00 8.71 186 TRP A CA 1
ATOM 1663 C C . TRP A 1 207 ? 25.348 30.846 -19.690 1.00 7.97 186 TRP A C 1
ATOM 1664 O O . TRP A 1 207 ? 25.472 31.251 -18.563 1.00 9.40 186 TRP A O 1
ATOM 1675 N N . PRO A 1 208 ? 24.756 31.593 -20.646 1.00 8.81 187 PRO A N 1
ATOM 1676 C CA . PRO A 1 208 ? 24.295 32.926 -20.302 1.00 9.33 187 PRO A CA 1
ATOM 1677 C C . PRO A 1 208 ? 23.466 32.990 -19.037 1.00 8.57 187 PRO A C 1
ATOM 1678 O O . PRO A 1 208 ? 22.561 32.164 -18.821 1.00 9.12 187 PRO A O 1
ATOM 1682 N N . ALA A 1 209 ? 23.782 33.942 -18.174 1.00 9.29 188 ALA A N 1
ATOM 1683 C CA . ALA A 1 209 ? 23.084 34.050 -16.929 1.00 8.59 188 ALA A CA 1
ATOM 1684 C C . ALA A 1 209 ? 21.629 34.412 -17.135 1.00 10.43 188 ALA A C 1
ATOM 1685 O O . ALA A 1 209 ? 21.215 35.087 -18.088 1.00 10.20 188 ALA A O 1
ATOM 1687 N N . LEU A 1 210 ? 20.804 34.003 -16.188 1.00 9.27 189 LEU A N 1
ATOM 1688 C CA . LEU A 1 210 ? 19.400 34.440 -16.168 1.00 9.86 189 LEU A CA 1
ATOM 1689 C C . LEU A 1 210 ? 19.279 35.922 -16.183 1.00 12.06 189 LEU A C 1
ATOM 1690 O O . LEU A 1 210 ? 20.011 36.605 -15.508 1.00 12.63 189 LEU A O 1
ATOM 1695 N N . GLY A 1 211 ? 18.339 36.388 -17.016 1.00 13.12 190 GLY A N 1
ATOM 1696 C CA . GLY A 1 211 ? 18.045 37.789 -17.142 1.00 15.97 190 GLY A CA 1
ATOM 1697 C C . GLY A 1 211 ? 17.400 38.323 -15.879 1.00 16.51 190 GLY A C 1
ATOM 1698 O O . GLY A 1 211 ? 16.933 37.573 -14.980 1.00 15.58 190 GLY A O 1
ATOM 1699 N N . PRO A 1 212 ? 17.343 39.642 -15.772 1.00 17.84 191 PRO A N 1
ATOM 1700 C CA . PRO A 1 212 ? 16.800 40.232 -14.569 1.00 17.99 191 PRO A CA 1
ATOM 1701 C C . PRO A 1 212 ? 15.374 39.866 -14.188 1.00 17.92 191 PRO A C 1
ATOM 1702 O O . PRO A 1 212 ? 15.008 39.924 -13.008 1.00 20.99 191 PRO A O 1
ATOM 1706 N N A GLU A 1 213 ? 14.544 39.504 -15.143 0.50 16.64 192 GLU A N 1
ATOM 1707 N N B GLU A 1 213 ? 14.600 39.500 -15.210 0.50 16.04 192 GLU A N 1
ATOM 1708 C CA A GLU A 1 213 ? 13.188 39.122 -14.810 0.50 17.22 192 GLU A CA 1
ATOM 1709 C CA B GLU A 1 213 ? 13.223 39.003 -15.137 0.50 16.34 192 GLU A CA 1
ATOM 1710 C C A GLU A 1 213 ? 13.132 37.903 -13.888 0.50 16.15 192 GLU A C 1
ATOM 1711 C C B GLU A 1 213 ? 13.001 37.681 -14.368 0.50 16.20 192 GLU A C 1
ATOM 1712 O O A GLU A 1 213 ? 12.239 37.795 -13.066 0.50 16.05 192 GLU A O 1
ATOM 1713 O O B GLU A 1 213 ? 11.829 37.280 -14.167 0.50 17.21 192 GLU A O 1
ATOM 1724 N N . TRP A 1 214 ? 14.089 36.988 -14.001 1.00 15.10 193 TRP A N 1
ATOM 1725 C CA . TRP A 1 214 ? 13.997 35.776 -13.198 1.00 14.60 193 TRP A CA 1
ATOM 1726 C C . TRP A 1 214 ? 14.330 35.931 -11.719 1.00 14.16 193 TRP A C 1
ATOM 1727 O O . TRP A 1 214 ? 13.600 35.450 -10.874 1.00 17.39 193 TRP A O 1
ATOM 1738 N N . LEU A 1 215 ? 15.433 36.575 -11.371 1.00 16.46 194 LEU A N 1
ATOM 1739 C CA . LEU A 1 215 ? 15.782 36.685 -9.954 1.00 16.20 194 LEU A CA 1
ATOM 1740 C C . LEU A 1 215 ? 15.517 38.052 -9.290 1.00 14.92 194 LEU A C 1
ATOM 1741 O O . LEU A 1 215 ? 15.656 38.157 -8.048 0.50 13.13 194 LEU A O 1
ATOM 1746 N N . GLY A 1 216 ? 15.070 39.051 -10.053 0.50 12.51 195 GLY A N 1
ATOM 1747 C CA . GLY A 1 216 ? 14.900 40.395 -9.489 0.50 12.44 195 GLY A CA 1
ATOM 1748 C C . GLY A 1 216 ? 13.499 40.763 -9.010 0.50 12.26 195 GLY A C 1
ATOM 1749 O O A GLY A 1 216 ? 13.306 41.910 -8.481 0.50 12.66 195 GLY A O 1
ATOM 1750 O O B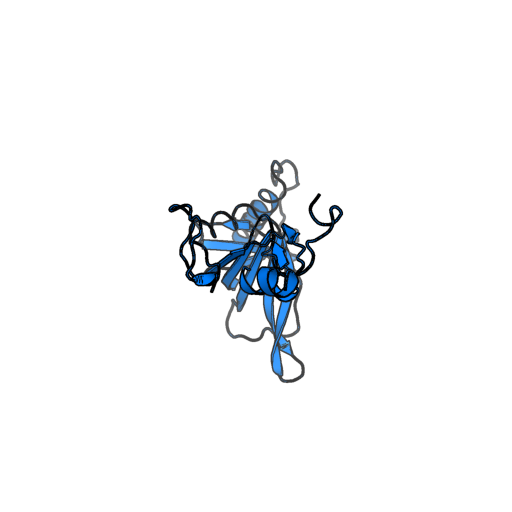 GLY A 1 216 ? 12.575 39.920 -9.117 0.50 12.57 195 GLY A O 1
#